Protein AF-C9SKL3-F1 (afdb_monomer_lite)

Structure (mmCIF, N/CA/C/O backbone):
data_AF-C9SKL3-F1
#
_entry.id   AF-C9SKL3-F1
#
loop_
_atom_site.group_PDB
_atom_site.id
_atom_site.type_symbol
_atom_site.label_atom_id
_atom_site.label_alt_id
_atom_site.label_comp_id
_atom_site.label_asym_id
_atom_site.label_entity_id
_atom_site.label_seq_id
_atom_site.pdbx_PDB_ins_code
_atom_site.Cartn_x
_atom_site.Cartn_y
_atom_site.Cartn_z
_atom_site.occupancy
_atom_site.B_iso_or_equiv
_atom_site.auth_seq_id
_atom_site.auth_comp_id
_atom_site.auth_asym_id
_atom_site.auth_atom_id
_atom_site.pdbx_PDB_model_num
ATOM 1 N N . MET A 1 1 ? 10.473 -20.094 -14.019 1.00 38.62 1 MET A N 1
ATOM 2 C CA . MET A 1 1 ? 10.536 -18.722 -14.554 1.00 38.62 1 MET A CA 1
ATOM 3 C C . MET A 1 1 ? 9.115 -18.194 -14.534 1.00 38.62 1 MET A C 1
ATOM 5 O O . MET A 1 1 ? 8.295 -18.726 -15.267 1.00 38.62 1 MET A O 1
ATOM 9 N N . ALA A 1 2 ? 8.786 -17.308 -13.593 1.00 41.62 2 ALA A N 1
ATOM 10 C CA . ALA A 1 2 ? 7.467 -16.682 -13.545 1.00 41.62 2 ALA A CA 1
ATOM 11 C C . ALA A 1 2 ? 7.412 -15.600 -14.631 1.00 41.62 2 ALA A C 1
ATOM 13 O O . ALA A 1 2 ? 8.371 -14.847 -14.790 1.00 41.62 2 ALA A O 1
ATOM 14 N N . GLU A 1 3 ? 6.340 -15.565 -15.418 1.00 44.12 3 GLU A N 1
ATOM 15 C CA . GLU A 1 3 ? 6.178 -14.559 -16.466 1.00 44.12 3 GLU A CA 1
ATOM 16 C C . GLU A 1 3 ? 6.071 -13.148 -15.849 1.00 44.12 3 GLU A C 1
ATOM 18 O O . GLU A 1 3 ? 5.364 -12.981 -14.850 1.00 44.12 3 GLU A O 1
ATOM 23 N N . PRO A 1 4 ? 6.688 -12.112 -16.453 1.00 52.81 4 PRO A N 1
ATOM 24 C CA . PRO A 1 4 ? 6.630 -10.725 -15.964 1.00 52.81 4 PRO A CA 1
ATOM 25 C C . PRO A 1 4 ? 5.199 -10.188 -15.789 1.00 52.81 4 PRO A C 1
ATOM 27 O O . PRO A 1 4 ? 4.936 -9.328 -14.949 1.00 52.81 4 PRO A O 1
ATOM 30 N N . ILE A 1 5 ? 4.253 -10.734 -16.560 1.00 57.38 5 ILE A N 1
ATOM 31 C CA . ILE A 1 5 ? 2.824 -10.408 -16.499 1.00 57.38 5 ILE A CA 1
ATOM 32 C C . ILE A 1 5 ? 2.215 -10.838 -15.152 1.00 57.38 5 ILE A C 1
ATOM 34 O O . ILE A 1 5 ? 1.375 -10.124 -14.603 1.00 57.38 5 ILE A O 1
ATOM 38 N N . GLY A 1 6 ? 2.661 -11.967 -14.590 1.00 78.44 6 GLY A N 1
ATOM 39 C CA . GLY A 1 6 ? 2.182 -12.471 -13.302 1.00 78.44 6 GLY A CA 1
ATOM 40 C C . GLY A 1 6 ? 2.600 -11.582 -12.131 1.00 78.44 6 GLY A C 1
ATOM 41 O O . GLY A 1 6 ? 1.793 -11.317 -11.241 1.00 78.44 6 GLY A O 1
ATOM 42 N N . LEU A 1 7 ? 3.830 -11.062 -12.168 1.00 83.69 7 LEU A N 1
ATOM 43 C CA . LEU A 1 7 ? 4.373 -10.222 -11.100 1.00 83.69 7 LEU A CA 1
ATOM 44 C C . LEU A 1 7 ? 3.680 -8.854 -11.034 1.00 83.69 7 LEU A C 1
ATOM 46 O O . LEU A 1 7 ? 3.226 -8.444 -9.966 1.00 83.69 7 LEU A O 1
ATOM 50 N N . GLY A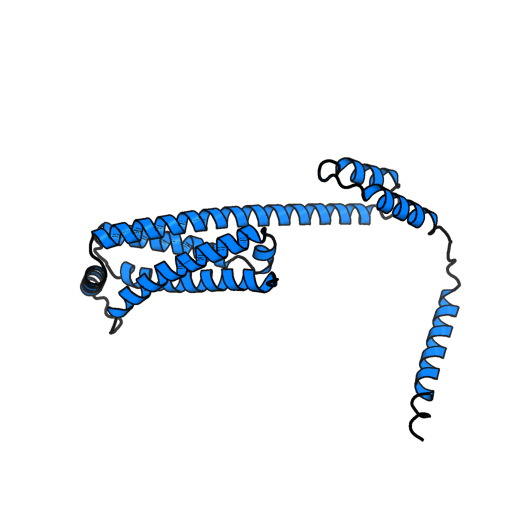 1 8 ? 3.514 -8.178 -12.178 1.00 85.38 8 GLY A N 1
ATOM 51 C CA . GLY A 1 8 ? 2.789 -6.903 -12.234 1.00 85.38 8 GLY A CA 1
ATOM 52 C C . GLY A 1 8 ? 1.341 -7.028 -11.751 1.00 85.38 8 GLY A C 1
ATOM 53 O O . GLY A 1 8 ? 0.876 -6.220 -10.942 1.00 85.38 8 GLY A O 1
ATOM 54 N N . ALA A 1 9 ? 0.652 -8.097 -12.165 1.00 87.06 9 ALA A N 1
ATOM 55 C CA . ALA A 1 9 ? -0.709 -8.371 -11.720 1.00 87.06 9 ALA A CA 1
ATOM 56 C C . ALA A 1 9 ? -0.783 -8.636 -10.207 1.00 87.06 9 ALA A C 1
ATOM 58 O O . ALA A 1 9 ? -1.701 -8.143 -9.550 1.00 87.06 9 ALA A O 1
ATOM 59 N N . SER A 1 10 ? 0.188 -9.366 -9.648 1.00 89.19 10 SER A N 1
ATOM 60 C CA . SER A 1 10 ? 0.269 -9.635 -8.208 1.00 89.19 10 SER A CA 1
ATOM 61 C C . SER A 1 10 ? 0.470 -8.351 -7.395 1.00 89.19 10 SER A C 1
ATOM 63 O O . SER A 1 10 ? -0.276 -8.085 -6.450 1.00 89.19 10 SER A O 1
ATOM 65 N N . VAL A 1 11 ? 1.396 -7.484 -7.824 1.00 91.69 11 VAL A N 1
ATOM 66 C CA . VAL A 1 11 ? 1.616 -6.157 -7.224 1.00 91.69 11 VAL A CA 1
ATOM 67 C C . VAL A 1 11 ? 0.316 -5.349 -7.205 1.00 91.69 11 VAL A C 1
ATOM 69 O O . VAL A 1 11 ? -0.095 -4.867 -6.147 1.00 91.69 11 VAL A O 1
ATOM 72 N N . LEU A 1 12 ? -0.382 -5.240 -8.341 1.00 92.00 12 LEU A N 1
ATOM 73 C CA . LEU A 1 12 ? -1.645 -4.496 -8.418 1.00 92.00 12 LEU A CA 1
ATOM 74 C C . LEU A 1 12 ? -2.760 -5.122 -7.573 1.00 92.00 12 LEU A C 1
ATOM 76 O O . LEU A 1 12 ? -3.564 -4.393 -6.975 1.00 92.00 12 LEU A O 1
ATOM 80 N N . ALA A 1 13 ? -2.806 -6.452 -7.483 1.00 93.44 13 ALA A N 1
ATOM 81 C CA . ALA A 1 13 ? -3.743 -7.155 -6.618 1.00 93.44 13 ALA A CA 1
ATOM 82 C C . ALA A 1 13 ? -3.503 -6.788 -5.147 1.00 93.44 13 ALA A C 1
ATOM 84 O O . ALA A 1 13 ? -4.439 -6.353 -4.472 1.00 93.44 13 ALA A O 1
ATOM 85 N N . PHE A 1 14 ? -2.259 -6.859 -4.664 1.00 94.19 14 PHE A N 1
ATOM 86 C CA . PHE A 1 14 ? -1.940 -6.473 -3.290 1.00 94.19 14 PHE A CA 1
ATOM 87 C C . PHE A 1 14 ? -2.157 -4.982 -3.027 1.00 94.19 14 PHE A C 1
ATOM 89 O O . PHE A 1 14 ? -2.703 -4.637 -1.982 1.00 94.19 14 PHE A O 1
ATOM 96 N N . VAL A 1 15 ? -1.830 -4.083 -3.962 1.00 96.25 15 VAL A N 1
ATOM 97 C CA . VAL A 1 15 ? -2.167 -2.651 -3.828 1.00 96.25 15 VAL A CA 1
ATOM 98 C C . VAL A 1 15 ? -3.673 -2.469 -3.624 1.00 96.25 15 VAL A C 1
ATOM 100 O O . VAL A 1 15 ? -4.100 -1.748 -2.720 1.00 96.25 15 VAL A O 1
ATOM 103 N N . THR A 1 16 ? -4.485 -3.151 -4.433 1.00 95.88 16 THR A N 1
ATOM 104 C CA . THR A 1 16 ? -5.949 -3.056 -4.387 1.00 95.88 16 THR A CA 1
ATOM 105 C C . THR A 1 16 ? -6.513 -3.603 -3.078 1.00 95.88 16 THR A C 1
ATOM 107 O O . THR A 1 16 ? -7.342 -2.949 -2.437 1.00 95.88 16 THR A O 1
ATOM 110 N N . LEU A 1 17 ? -6.056 -4.785 -2.662 1.00 95.19 17 LEU A N 1
ATOM 111 C CA . LEU A 1 17 ? -6.488 -5.437 -1.428 1.00 95.19 17 LEU A CA 1
ATOM 112 C C . LEU A 1 17 ? -6.099 -4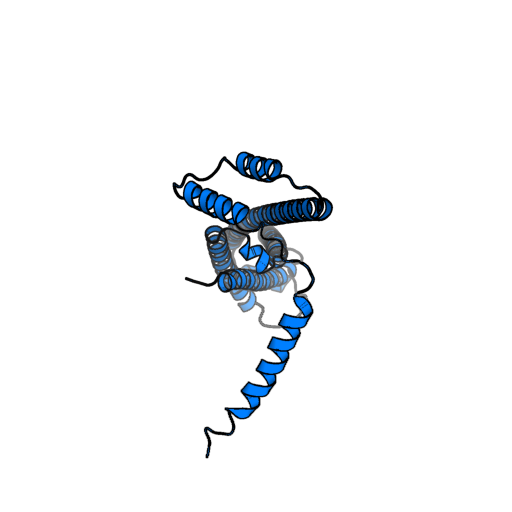.609 -0.198 1.00 95.19 17 LEU A C 1
ATOM 114 O O . LEU A 1 17 ? -6.952 -4.315 0.640 1.00 95.19 17 LEU A O 1
ATOM 118 N N . THR A 1 18 ? -4.855 -4.136 -0.136 1.00 97.19 18 THR A N 1
ATOM 119 C CA . THR A 1 18 ? -4.374 -3.272 0.949 1.00 97.19 18 THR A CA 1
ATOM 120 C C . THR A 1 18 ? -5.143 -1.957 0.995 1.00 97.19 18 THR A C 1
ATOM 122 O O . THR A 1 18 ? -5.549 -1.516 2.071 1.00 97.19 18 THR A O 1
ATOM 125 N N . LEU A 1 19 ? -5.427 -1.340 -0.159 1.00 97.12 19 LEU A N 1
ATOM 126 C CA . LEU A 1 19 ? -6.219 -0.110 -0.224 1.00 97.12 19 LEU A CA 1
ATOM 127 C C . LEU A 1 19 ? -7.651 -0.327 0.280 1.00 97.12 19 LEU A C 1
ATOM 129 O O . LEU A 1 19 ? -8.208 0.555 0.937 1.00 97.12 19 LEU A O 1
ATOM 133 N N . LYS A 1 20 ? -8.257 -1.483 -0.010 1.00 96.12 20 LYS A N 1
ATOM 134 C CA . LYS A 1 20 ? -9.585 -1.843 0.498 1.00 96.12 20 LYS A CA 1
ATOM 135 C C . LYS A 1 20 ? -9.576 -1.963 2.025 1.00 96.12 20 LYS A C 1
ATOM 137 O O . LYS A 1 20 ? -10.406 -1.325 2.671 1.00 96.12 20 LYS A O 1
ATOM 142 N N . SER A 1 21 ? -8.617 -2.691 2.593 1.00 95.75 21 SER A N 1
ATOM 143 C CA . SER A 1 21 ? -8.475 -2.838 4.048 1.00 95.75 21 SER A CA 1
ATOM 144 C C . SER A 1 21 ? -8.193 -1.493 4.731 1.00 95.75 21 SER A C 1
ATOM 146 O O . SER A 1 21 ? -8.848 -1.134 5.708 1.00 95.75 21 SER A O 1
ATOM 148 N N . ALA A 1 22 ? -7.305 -0.671 4.163 1.00 96.56 22 ALA A N 1
ATOM 149 C CA . ALA A 1 22 ? -7.013 0.667 4.679 1.00 96.56 22 ALA A CA 1
ATOM 150 C C . ALA A 1 22 ? -8.241 1.597 4.652 1.00 96.56 22 ALA A C 1
ATOM 152 O O . ALA A 1 22 ? -8.397 2.435 5.543 1.00 96.56 22 ALA A O 1
ATOM 153 N N . LYS A 1 23 ? -9.128 1.469 3.653 1.00 95.00 23 LYS A N 1
ATOM 154 C CA . LYS A 1 23 ? -10.411 2.195 3.610 1.00 95.00 23 LYS A CA 1
ATOM 155 C C . LYS A 1 23 ? -11.339 1.769 4.735 1.00 95.00 23 LYS A C 1
ATOM 157 O O . LYS A 1 23 ? -11.847 2.630 5.439 1.00 95.00 23 LYS A O 1
ATOM 162 N N . THR A 1 24 ? -11.483 0.467 4.967 1.00 92.06 24 THR A N 1
ATOM 163 C CA . THR A 1 24 ? -12.280 -0.039 6.091 1.00 92.06 24 THR A CA 1
ATOM 164 C C . THR A 1 24 ? -11.790 0.510 7.430 1.00 92.06 24 THR A C 1
ATOM 166 O O . THR A 1 24 ? -12.598 1.000 8.215 1.00 92.06 24 THR A O 1
ATOM 169 N N . ILE A 1 25 ? -10.477 0.483 7.682 1.00 93.06 25 ILE A N 1
ATOM 170 C CA . ILE A 1 25 ? -9.907 1.047 8.914 1.00 93.06 25 ILE A CA 1
ATOM 171 C C . ILE A 1 25 ? -10.267 2.532 9.027 1.00 93.06 25 ILE A C 1
ATOM 173 O O . ILE A 1 25 ? -10.772 2.973 10.057 1.00 93.06 25 ILE A O 1
ATOM 177 N N . HIS A 1 26 ? -10.049 3.307 7.963 1.00 93.31 26 HIS A N 1
ATOM 178 C CA . HIS A 1 26 ? -10.366 4.732 7.951 1.00 93.31 26 HIS A CA 1
ATOM 179 C C . HIS A 1 26 ? -11.849 5.018 8.217 1.00 93.31 26 HIS A C 1
ATOM 181 O O . HIS A 1 26 ? -12.154 5.931 8.981 1.00 93.31 26 HIS A O 1
ATOM 187 N N . ASP A 1 27 ? -12.769 4.245 7.644 1.00 89.00 27 ASP A N 1
ATOM 188 C CA . ASP A 1 27 ? -14.209 4.428 7.850 1.00 89.00 27 ASP A CA 1
ATOM 189 C C . ASP A 1 27 ? -14.594 4.232 9.326 1.00 89.00 27 ASP A C 1
ATOM 191 O O . ASP A 1 27 ? -15.388 4.997 9.875 1.00 89.00 27 ASP A O 1
ATOM 195 N N . VAL A 1 28 ? -13.974 3.260 10.005 1.00 87.62 28 VAL A N 1
ATOM 196 C CA . VAL A 1 28 ? -14.180 3.033 11.443 1.00 87.62 28 VAL A CA 1
ATOM 197 C C . VAL A 1 28 ? -13.578 4.166 12.276 1.00 87.62 28 VAL A C 1
ATOM 199 O O . VAL A 1 28 ? -14.240 4.695 13.172 1.00 87.62 28 VAL A O 1
ATOM 202 N N . LEU A 1 29 ? -12.333 4.560 11.995 1.00 89.88 29 LEU A N 1
ATOM 203 C CA . LEU A 1 29 ? -11.636 5.576 12.787 1.00 89.88 29 LEU A CA 1
ATOM 204 C C . LEU A 1 29 ? -12.224 6.983 12.590 1.00 89.88 29 LEU A C 1
ATOM 206 O O . LEU A 1 29 ? -12.326 7.749 13.548 1.00 89.88 29 LEU A O 1
ATOM 210 N N . SER A 1 30 ? -12.644 7.325 11.370 1.00 88.38 30 SER A N 1
ATOM 211 C CA . SER A 1 30 ? -13.222 8.636 11.034 1.00 88.38 30 SER A CA 1
ATOM 212 C C . SER A 1 30 ? -14.616 8.858 11.626 1.00 88.38 30 SER A C 1
ATOM 214 O O . SER A 1 30 ? -15.030 10.002 11.811 1.00 88.38 30 SER A O 1
ATOM 216 N N . ALA A 1 31 ? -15.317 7.790 12.019 1.00 85.56 31 ALA A N 1
ATOM 217 C CA . ALA A 1 31 ? -16.579 7.884 12.750 1.00 85.56 31 ALA A CA 1
ATOM 218 C C . ALA A 1 31 ? -16.415 8.417 14.194 1.00 85.56 31 ALA A C 1
ATOM 220 O O . ALA A 1 31 ? -17.406 8.730 14.862 1.00 85.56 31 ALA A O 1
ATOM 221 N N . VAL A 1 32 ? -15.181 8.533 14.703 1.00 84.62 32 VAL A N 1
ATOM 222 C CA . VAL A 1 32 ? -14.890 9.053 16.045 1.00 84.62 32 VAL A CA 1
ATOM 223 C C . VAL A 1 32 ? -14.746 10.582 16.014 1.00 84.62 32 VAL A C 1
ATOM 225 O O . VAL A 1 32 ? -13.670 11.112 15.758 1.00 84.62 32 VAL A O 1
ATOM 228 N N . LYS A 1 33 ? -15.828 11.309 16.331 1.00 78.75 33 LYS A N 1
ATOM 229 C CA . LYS A 1 33 ? -15.849 12.789 16.339 1.00 78.75 33 LYS A CA 1
ATOM 230 C C . LYS A 1 33 ? -14.856 13.426 17.326 1.00 78.75 33 LYS A C 1
ATOM 232 O O . LYS A 1 33 ? -14.154 14.365 16.970 1.00 78.75 33 LYS A O 1
ATOM 237 N N . GLU A 1 34 ? -14.796 12.920 18.558 1.00 84.62 34 GLU A N 1
ATOM 238 C CA . GLU A 1 34 ? -13.874 13.384 19.609 1.00 84.62 34 GLU A CA 1
ATOM 239 C C . GLU A 1 34 ? -12.790 12.329 19.840 1.00 84.62 34 GLU A C 1
ATOM 241 O O . GLU A 1 34 ? -12.774 11.601 20.834 1.00 84.62 34 GLU A O 1
ATOM 246 N N . ALA A 1 35 ? -11.922 12.184 18.841 1.00 83.19 35 ALA A N 1
ATOM 247 C CA . ALA A 1 35 ? -10.873 11.179 18.844 1.00 83.19 35 ALA A CA 1
ATOM 248 C C . ALA A 1 35 ? -9.717 11.568 19.788 1.00 83.19 35 ALA A C 1
ATOM 250 O O . ALA A 1 35 ? -9.176 12.672 19.663 1.00 83.19 35 ALA A O 1
ATOM 251 N N . PRO A 1 36 ? -9.281 10.656 20.681 1.00 89.25 36 PRO A N 1
ATOM 252 C CA . PRO A 1 36 ? -8.014 10.793 21.393 1.00 89.25 36 PRO A CA 1
ATOM 253 C C . PRO A 1 36 ? -6.827 10.934 20.432 1.00 89.25 36 PRO A C 1
ATOM 255 O O . PRO A 1 36 ? -6.892 10.502 19.279 1.00 89.25 36 PRO A O 1
ATOM 258 N N . ASP A 1 37 ? -5.716 11.484 20.919 1.00 91.38 37 ASP A N 1
ATOM 259 C CA . ASP A 1 37 ? -4.497 11.708 20.129 1.00 91.38 37 ASP A CA 1
ATOM 260 C C . ASP A 1 37 ? -3.996 10.457 19.414 1.00 91.38 37 ASP A C 1
ATOM 262 O O . ASP A 1 37 ? -3.621 10.539 18.246 1.00 91.38 37 ASP A O 1
ATOM 266 N N . SER A 1 38 ? -4.021 9.305 20.081 1.00 89.44 38 SER A N 1
ATOM 267 C CA . SER A 1 38 ? -3.634 8.022 19.495 1.00 89.44 38 SER A CA 1
ATOM 268 C C . SER A 1 38 ? -4.484 7.648 18.289 1.00 89.44 38 SER A C 1
ATOM 270 O O . SER A 1 38 ? -3.942 7.310 17.239 1.00 89.44 38 SER A O 1
ATOM 272 N N . VAL A 1 39 ? -5.806 7.784 18.405 1.00 90.94 39 VAL A N 1
ATOM 273 C CA . VAL A 1 39 ? -6.748 7.531 17.309 1.00 90.94 39 VAL A CA 1
ATOM 274 C C . VAL A 1 39 ? -6.522 8.528 16.174 1.00 90.94 39 VAL A C 1
ATOM 276 O O . VAL A 1 39 ? -6.439 8.119 15.022 1.00 90.94 39 VAL A O 1
ATOM 279 N N . ARG A 1 40 ? -6.343 9.822 16.475 1.00 92.69 40 ARG A N 1
ATOM 280 C CA . ARG A 1 40 ? -6.071 10.848 15.450 1.00 92.69 40 ARG A CA 1
ATOM 281 C C . ARG A 1 40 ? -4.780 10.572 14.686 1.00 92.69 40 ARG A C 1
ATOM 283 O O . ARG A 1 40 ? -4.772 10.659 13.462 1.00 92.69 40 ARG A O 1
ATOM 290 N N . ARG A 1 41 ? -3.703 10.220 15.393 1.00 93.81 41 ARG A N 1
ATOM 291 C CA . ARG A 1 41 ? -2.413 9.868 14.781 1.00 93.81 41 ARG A CA 1
ATOM 292 C C . ARG A 1 41 ? -2.547 8.640 13.892 1.00 93.81 41 ARG A C 1
ATOM 294 O O . ARG A 1 41 ? -2.085 8.682 12.757 1.00 93.81 41 ARG A O 1
ATOM 301 N N . LEU A 1 42 ? -3.221 7.596 14.373 1.00 94.19 42 LEU A N 1
ATOM 302 C CA . LEU A 1 42 ? -3.472 6.397 13.584 1.00 94.19 42 LEU A CA 1
ATOM 303 C C . LEU A 1 42 ? -4.260 6.723 12.307 1.00 94.19 42 LEU A C 1
ATOM 305 O O . LEU A 1 42 ? -3.851 6.319 11.223 1.00 94.19 42 LEU A O 1
ATOM 309 N N . THR A 1 43 ? -5.335 7.511 12.411 1.00 94.31 43 THR A N 1
ATOM 310 C CA . THR A 1 43 ? -6.121 7.963 11.253 1.00 94.31 43 THR A CA 1
ATOM 311 C C . THR A 1 43 ? -5.255 8.703 10.235 1.00 94.31 43 THR A C 1
ATOM 313 O O . THR A 1 43 ? -5.353 8.421 9.043 1.00 94.31 43 THR A O 1
ATOM 316 N N . SER A 1 44 ? -4.379 9.610 10.679 1.00 95.44 44 SER A N 1
ATOM 317 C CA . SER A 1 44 ? -3.467 10.333 9.785 1.00 95.44 44 SER A CA 1
ATOM 318 C C . SER A 1 44 ? -2.514 9.401 9.033 1.00 95.44 44 SER A C 1
ATOM 320 O O . SER A 1 44 ? -2.341 9.562 7.826 1.00 95.44 44 SER A O 1
ATOM 322 N N . GLU A 1 45 ? -1.937 8.400 9.706 1.00 95.75 45 GLU A N 1
ATOM 323 C CA . GLU A 1 45 ? -1.071 7.410 9.044 1.00 95.75 45 GLU A CA 1
ATOM 324 C C . GLU A 1 45 ? -1.856 6.542 8.048 1.00 95.75 45 GLU A C 1
ATOM 326 O O . GLU A 1 45 ? -1.368 6.262 6.954 1.00 95.75 45 GLU A O 1
ATOM 331 N N . VAL A 1 46 ? -3.101 6.170 8.369 1.00 96.56 46 VAL A N 1
ATOM 332 C CA . VAL A 1 46 ? -3.982 5.443 7.438 1.00 96.56 46 VAL A CA 1
ATOM 333 C C . VAL A 1 46 ? -4.302 6.293 6.202 1.00 96.56 46 VAL A C 1
ATOM 335 O O . VAL A 1 46 ? -4.252 5.784 5.084 1.00 96.56 46 VAL A O 1
ATOM 338 N N . ILE A 1 47 ? -4.588 7.589 6.364 1.00 96.88 47 ILE A N 1
ATOM 339 C CA . ILE A 1 47 ? -4.829 8.510 5.239 1.00 96.88 47 ILE A CA 1
ATOM 340 C C . ILE A 1 47 ? -3.579 8.627 4.360 1.00 96.88 47 ILE A C 1
ATOM 342 O O . ILE A 1 47 ? -3.676 8.572 3.129 1.00 96.88 47 ILE A O 1
ATOM 346 N N . PHE A 1 48 ? -2.402 8.763 4.973 1.00 95.62 48 PHE A N 1
ATOM 347 C CA . PHE A 1 48 ? -1.141 8.829 4.240 1.00 95.62 48 PHE A CA 1
ATOM 348 C C . PHE A 1 48 ? -0.884 7.540 3.447 1.00 95.62 48 PHE A C 1
ATOM 350 O O . PHE A 1 48 ? -0.619 7.599 2.245 1.00 95.62 48 PHE A O 1
ATOM 357 N N . MET A 1 49 ? -1.088 6.380 4.075 1.00 95.88 49 MET A N 1
ATOM 358 C CA . MET A 1 49 ? -1.019 5.074 3.420 1.00 95.88 49 MET A CA 1
ATOM 359 C C . MET A 1 49 ? -1.976 4.977 2.222 1.00 95.88 49 MET A C 1
ATOM 361 O O . MET A 1 49 ? -1.567 4.590 1.129 1.00 95.88 49 MET A O 1
ATOM 365 N N . GLN A 1 50 ? -3.244 5.371 2.384 1.00 96.94 50 GLN A N 1
ATOM 366 C CA . GLN A 1 50 ? -4.217 5.364 1.285 1.00 96.94 50 GLN A CA 1
ATOM 367 C C . GLN A 1 50 ? -3.788 6.252 0.113 1.00 96.94 50 GLN A C 1
ATOM 369 O O . GLN A 1 50 ? -4.047 5.906 -1.040 1.00 96.94 50 GLN A O 1
ATOM 374 N N . SER A 1 51 ? -3.159 7.396 0.392 1.00 97.06 51 SER A N 1
ATOM 375 C CA . SER A 1 51 ? -2.633 8.290 -0.643 1.00 97.06 51 SER A CA 1
ATOM 376 C C . SER A 1 51 ? -1.543 7.603 -1.469 1.00 97.06 51 SER A C 1
ATOM 378 O O . SER A 1 51 ? -1.602 7.616 -2.701 1.00 97.06 51 SER A O 1
ATOM 380 N N . ILE A 1 52 ? -0.597 6.936 -0.802 1.00 95.19 52 ILE A N 1
ATOM 381 C CA . ILE A 1 52 ? 0.474 6.172 -1.457 1.00 95.19 52 ILE A CA 1
ATOM 382 C C . ILE A 1 52 ? -0.116 5.028 -2.283 1.00 95.19 52 ILE A C 1
ATOM 384 O O . ILE A 1 52 ? 0.176 4.925 -3.471 1.00 95.19 52 ILE A O 1
ATOM 388 N N . LEU A 1 53 ? -1.002 4.219 -1.698 1.00 95.75 53 LEU A N 1
ATOM 389 C CA . LEU A 1 53 ? -1.628 3.084 -2.382 1.00 95.75 53 LEU A CA 1
ATOM 390 C C . LEU A 1 53 ? -2.459 3.515 -3.596 1.00 95.75 53 LEU A C 1
ATOM 392 O O . LEU A 1 53 ? -2.440 2.839 -4.616 1.00 95.75 53 LEU A O 1
ATOM 396 N N . ARG A 1 54 ? -3.147 4.662 -3.532 1.00 96.44 54 ARG A N 1
ATOM 397 C CA . ARG A 1 54 ? -3.882 5.213 -4.683 1.00 96.44 54 ARG A CA 1
ATOM 398 C C . ARG A 1 54 ? -2.945 5.652 -5.807 1.00 96.44 54 ARG A C 1
ATOM 400 O O . ARG A 1 54 ? -3.262 5.483 -6.977 1.00 96.44 54 ARG A O 1
ATOM 407 N N . ARG A 1 55 ? -1.786 6.215 -5.466 1.00 94.69 55 ARG A N 1
ATOM 408 C CA . ARG A 1 55 ? -0.762 6.558 -6.461 1.00 94.69 55 ARG A CA 1
ATOM 409 C C . ARG A 1 55 ? -0.147 5.298 -7.066 1.00 94.69 55 ARG A C 1
ATOM 411 O O . ARG A 1 55 ? 0.008 5.248 -8.278 1.00 94.69 55 ARG A O 1
ATOM 418 N N . LEU A 1 56 ? 0.123 4.276 -6.253 1.00 92.38 56 LEU A N 1
ATOM 419 C CA . LEU A 1 56 ? 0.575 2.964 -6.723 1.00 92.38 56 LEU A CA 1
ATOM 420 C C . LEU A 1 56 ? -0.464 2.294 -7.636 1.00 92.38 56 LEU A C 1
ATOM 422 O O . LEU A 1 56 ? -0.090 1.708 -8.642 1.00 92.38 56 LEU A O 1
ATOM 426 N N . SER A 1 57 ? -1.765 2.438 -7.359 1.00 92.25 57 SER A N 1
ATOM 427 C CA . SER A 1 57 ? -2.817 1.865 -8.213 1.00 92.25 57 SER A CA 1
ATOM 428 C C . SER A 1 57 ? -2.941 2.529 -9.585 1.00 92.25 57 SER A C 1
ATOM 430 O O . SER A 1 57 ? -3.616 1.988 -10.453 1.00 92.25 57 SER A O 1
ATOM 432 N N . ASN A 1 58 ? -2.323 3.697 -9.782 1.00 90.62 58 ASN A N 1
ATOM 433 C CA . ASN A 1 58 ? -2.301 4.359 -11.085 1.00 90.62 58 ASN A CA 1
ATOM 434 C C . ASN A 1 58 ? -1.237 3.770 -12.020 1.00 90.62 58 ASN A C 1
ATOM 436 O O . ASN A 1 58 ? -1.235 4.107 -13.203 1.00 90.62 58 ASN A O 1
ATOM 440 N N . PHE A 1 59 ? -0.340 2.920 -11.510 1.00 86.50 59 PHE A N 1
ATOM 441 C CA . PHE A 1 59 ? 0.626 2.232 -12.352 1.00 86.50 59 PHE A CA 1
ATOM 442 C C . PHE A 1 59 ? -0.064 1.142 -13.163 1.00 86.50 59 PHE A C 1
ATOM 444 O O . PHE A 1 59 ? -0.911 0.403 -12.663 1.00 86.50 59 PHE A O 1
ATOM 451 N N . THR A 1 60 ? 0.307 1.034 -14.433 1.00 79.44 60 THR A N 1
ATOM 452 C CA . THR A 1 60 ? -0.152 -0.066 -15.286 1.00 79.44 60 THR A CA 1
ATOM 453 C C . THR A 1 60 ? 0.770 -1.275 -15.148 1.00 79.44 60 THR A C 1
ATOM 455 O O . THR A 1 60 ? 1.941 -1.139 -14.795 1.00 79.44 60 THR A O 1
ATOM 458 N N . ASN A 1 61 ? 0.279 -2.463 -15.516 1.00 76.38 61 ASN A N 1
ATOM 459 C CA . ASN A 1 61 ? 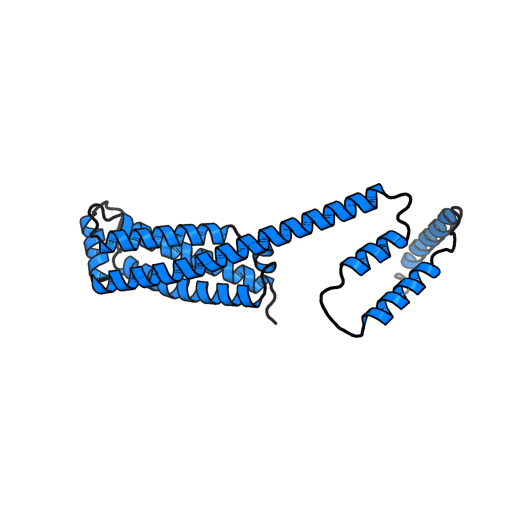1.123 -3.660 -15.616 1.00 76.38 61 ASN A CA 1
ATOM 460 C C . ASN A 1 61 ? 2.358 -3.440 -16.503 1.00 76.38 61 ASN A C 1
ATOM 462 O O . ASN A 1 61 ? 3.399 -4.027 -16.238 1.00 76.38 61 ASN A O 1
ATOM 466 N N . LEU A 1 62 ? 2.249 -2.600 -17.536 1.00 69.00 62 LEU A N 1
ATOM 467 C CA . LEU A 1 62 ? 3.360 -2.271 -18.430 1.00 69.00 62 LEU A CA 1
ATOM 468 C C . LEU A 1 62 ? 4.424 -1.423 -17.723 1.00 69.00 62 LEU A C 1
ATOM 470 O O . LEU A 1 62 ? 5.606 -1.698 -17.868 1.00 69.00 62 LEU A O 1
ATOM 474 N N . GLN A 1 63 ? 4.023 -0.451 -16.902 1.00 79.00 63 GLN A N 1
ATOM 475 C CA . GLN A 1 63 ? 4.963 0.366 -16.120 1.00 79.00 63 GLN A CA 1
ATOM 476 C C . GLN A 1 63 ? 5.635 -0.426 -14.989 1.00 79.00 63 GLN A C 1
ATOM 478 O O . GLN A 1 63 ? 6.756 -0.130 -14.600 1.00 79.00 63 GLN A O 1
ATOM 483 N N . ILE A 1 64 ? 4.984 -1.464 -14.462 1.00 78.88 64 ILE A N 1
ATOM 484 C CA . ILE A 1 64 ? 5.628 -2.366 -13.494 1.00 78.88 64 ILE A CA 1
ATOM 485 C C . ILE A 1 64 ? 6.632 -3.295 -14.199 1.00 78.88 64 ILE A C 1
ATOM 487 O O . ILE A 1 64 ? 7.579 -3.762 -13.583 1.00 78.88 64 ILE A O 1
ATOM 491 N N . GLN A 1 65 ? 6.480 -3.544 -15.500 1.00 75.38 65 GLN A N 1
ATOM 492 C CA . GLN A 1 65 ? 7.460 -4.320 -16.267 1.00 75.38 65 GLN A CA 1
ATOM 493 C C . GLN A 1 65 ? 8.708 -3.513 -16.642 1.00 75.38 65 GLN A C 1
ATOM 495 O O . GLN A 1 65 ? 9.716 -4.112 -17.003 1.00 75.38 65 GLN A O 1
ATOM 500 N N . THR A 1 66 ? 8.666 -2.177 -16.562 1.00 76.06 66 THR A N 1
ATOM 501 C CA . THR A 1 66 ? 9.844 -1.342 -16.842 1.00 76.06 66 THR A CA 1
ATOM 502 C C . THR A 1 66 ? 10.817 -1.266 -15.670 1.00 76.06 66 THR A C 1
ATOM 504 O O . THR A 1 66 ? 11.942 -0.820 -15.867 1.00 76.06 66 THR A O 1
ATOM 507 N N . ILE A 1 67 ? 10.415 -1.682 -14.463 1.00 79.69 67 ILE A N 1
ATOM 508 C CA . ILE A 1 67 ? 11.331 -1.752 -13.319 1.00 79.69 67 ILE A CA 1
ATOM 509 C C . ILE A 1 67 ? 12.103 -3.080 -13.295 1.00 79.69 67 ILE A C 1
ATOM 511 O O . ILE A 1 67 ? 11.594 -4.095 -13.779 1.00 79.69 67 ILE A O 1
ATOM 515 N N . PRO A 1 68 ? 13.316 -3.108 -12.710 1.00 82.88 68 PRO A N 1
ATOM 516 C CA . PRO A 1 68 ? 14.065 -4.346 -12.531 1.00 82.88 68 PRO A CA 1
ATOM 517 C C . PRO A 1 68 ? 13.236 -5.414 -11.808 1.00 82.88 68 PRO A C 1
ATOM 519 O O . PRO A 1 68 ? 12.565 -5.128 -10.816 1.00 82.88 68 PRO A O 1
ATOM 522 N N . VAL A 1 69 ? 13.318 -6.668 -12.268 1.00 84.88 69 VAL A N 1
ATOM 523 C CA . VAL A 1 69 ? 12.542 -7.790 -11.700 1.00 84.88 69 VAL A CA 1
ATOM 524 C C . VAL A 1 69 ? 12.777 -7.935 -10.193 1.00 84.88 69 VAL A C 1
ATOM 526 O O . VAL A 1 69 ? 11.824 -8.137 -9.448 1.00 84.88 69 VAL A O 1
ATOM 529 N N . SER A 1 70 ? 14.016 -7.747 -9.725 1.00 85.25 70 SER A N 1
ATOM 530 C CA . SER A 1 70 ? 14.355 -7.776 -8.296 1.00 85.25 70 SER A CA 1
ATOM 531 C C . SER A 1 70 ? 13.596 -6.731 -7.477 1.00 85.25 70 SER A C 1
ATOM 533 O O . SER A 1 70 ? 13.179 -7.006 -6.353 1.00 85.25 70 SER A O 1
ATOM 535 N N . ASP A 1 71 ? 13.395 -5.540 -8.039 1.00 85.56 71 ASP A N 1
ATOM 536 C CA . ASP A 1 71 ? 12.714 -4.438 -7.363 1.00 85.56 71 ASP A CA 1
ATOM 537 C C . ASP A 1 71 ? 11.201 -4.658 -7.370 1.00 85.56 71 ASP A C 1
ATOM 539 O O . ASP A 1 71 ? 10.529 -4.369 -6.380 1.00 85.56 71 ASP A O 1
ATOM 543 N N . ALA A 1 72 ? 10.671 -5.233 -8.453 1.00 86.75 72 ALA A N 1
ATOM 544 C CA . ALA A 1 72 ? 9.277 -5.646 -8.545 1.00 86.75 72 ALA A CA 1
ATOM 545 C C . ALA A 1 72 ? 8.941 -6.764 -7.539 1.00 86.75 72 ALA A C 1
ATOM 547 O O . ALA A 1 72 ? 7.932 -6.671 -6.841 1.00 86.75 72 ALA A O 1
ATOM 548 N N . GLU A 1 73 ? 9.803 -7.776 -7.394 1.00 90.38 73 GLU A N 1
ATOM 549 C CA . GLU A 1 73 ? 9.660 -8.838 -6.386 1.00 90.38 73 GLU A CA 1
ATOM 550 C C . GLU A 1 73 ? 9.774 -8.283 -4.959 1.00 90.38 73 GLU A C 1
ATOM 552 O O . GLU A 1 73 ? 9.022 -8.662 -4.057 1.00 90.38 73 GLU A O 1
ATOM 557 N N . ALA A 1 74 ? 10.701 -7.353 -4.720 1.00 90.12 74 ALA A N 1
ATOM 558 C CA . ALA A 1 74 ? 10.843 -6.719 -3.416 1.00 90.12 74 ALA A CA 1
ATOM 559 C C . ALA A 1 74 ? 9.619 -5.852 -3.065 1.00 90.12 74 ALA A C 1
ATOM 561 O O . ALA A 1 74 ? 9.139 -5.892 -1.927 1.00 90.12 74 ALA A O 1
ATOM 562 N N . LEU A 1 75 ? 9.066 -5.125 -4.041 1.00 91.88 75 LEU A N 1
ATOM 563 C CA . LEU A 1 75 ? 7.821 -4.374 -3.897 1.00 91.88 75 LEU A CA 1
ATOM 564 C C . LEU A 1 75 ? 6.633 -5.298 -3.610 1.00 91.88 75 LEU A C 1
ATOM 566 O O . LEU A 1 75 ? 5.868 -5.021 -2.685 1.00 91.88 75 LEU A O 1
ATOM 570 N N . GLU A 1 76 ? 6.490 -6.399 -4.351 1.00 93.69 76 GLU A N 1
ATOM 571 C CA . GLU A 1 76 ? 5.450 -7.404 -4.109 1.00 93.69 76 GLU A CA 1
ATOM 572 C C . GLU A 1 76 ? 5.525 -7.932 -2.671 1.00 93.69 76 GLU A C 1
ATOM 574 O O . GLU A 1 76 ? 4.523 -7.931 -1.956 1.00 93.69 76 GLU A O 1
ATOM 579 N N . ASN A 1 77 ? 6.720 -8.305 -2.206 1.00 93.00 77 ASN A N 1
ATOM 580 C CA . ASN A 1 77 ? 6.922 -8.795 -0.844 1.00 93.00 77 ASN A CA 1
ATOM 581 C C . ASN A 1 77 ? 6.548 -7.748 0.214 1.00 93.00 77 ASN A C 1
ATOM 583 O O . ASN A 1 77 ? 5.875 -8.070 1.196 1.00 93.00 77 ASN A O 1
ATOM 587 N N . VAL A 1 78 ? 6.939 -6.484 0.020 1.00 94.00 78 VAL A N 1
ATOM 588 C CA . VAL A 1 78 ? 6.557 -5.393 0.932 1.00 94.00 78 VAL A CA 1
ATOM 589 C C . VAL A 1 78 ? 5.045 -5.183 0.932 1.00 94.00 78 VAL A C 1
ATOM 591 O O . VAL A 1 78 ? 4.458 -5.019 2.001 1.00 94.00 78 VAL A O 1
ATOM 594 N N . LEU A 1 79 ? 4.402 -5.216 -0.235 1.00 95.50 79 LEU A N 1
ATOM 595 C CA . LEU A 1 79 ? 2.953 -5.077 -0.364 1.00 95.50 79 LEU A CA 1
ATOM 596 C C . LEU A 1 79 ? 2.198 -6.240 0.268 1.00 95.50 79 LEU A C 1
ATOM 598 O O . LEU A 1 79 ? 1.169 -6.003 0.891 1.00 95.50 79 LEU A O 1
ATOM 602 N N . LYS A 1 80 ? 2.711 -7.465 0.155 1.00 95.62 80 LYS A N 1
ATOM 603 C CA . LYS A 1 80 ? 2.134 -8.650 0.787 1.00 95.62 80 LYS A CA 1
ATOM 604 C C . LYS A 1 80 ? 2.192 -8.558 2.310 1.00 95.62 80 LYS A C 1
ATOM 606 O O . LYS A 1 80 ? 1.166 -8.698 2.961 1.00 95.62 80 LYS A O 1
ATOM 611 N N . VAL A 1 81 ? 3.355 -8.234 2.880 1.00 95.19 81 VAL A N 1
ATOM 612 C CA . VAL A 1 81 ? 3.481 -8.035 4.337 1.00 95.19 81 VAL A CA 1
ATOM 613 C C . VAL A 1 81 ? 2.592 -6.880 4.804 1.00 95.19 81 VAL A C 1
ATOM 615 O O . VAL A 1 81 ? 1.919 -6.975 5.826 1.00 95.19 81 VAL A O 1
ATOM 618 N N . CYS A 1 82 ? 2.551 -5.790 4.036 1.00 96.06 82 CYS A N 1
ATOM 619 C CA . CYS A 1 82 ? 1.678 -4.660 4.323 1.00 96.06 82 CYS A CA 1
ATOM 620 C C . CYS A 1 82 ?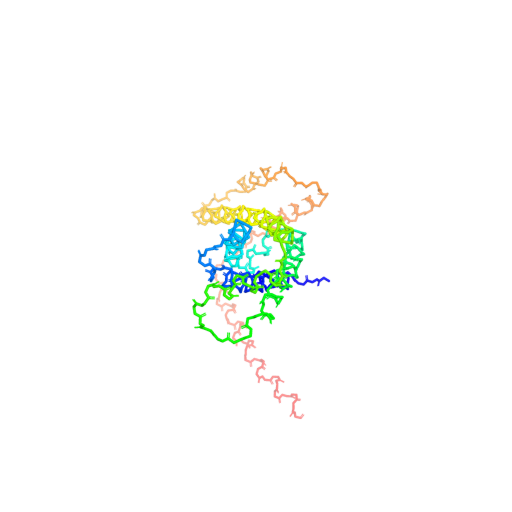 0.195 -5.059 4.274 1.00 96.06 82 CYS A C 1
ATOM 622 O O . CYS A 1 82 ? -0.574 -4.653 5.145 1.00 96.06 82 CYS A O 1
ATOM 624 N N . PHE A 1 83 ? -0.203 -5.875 3.298 1.00 96.88 83 PHE A N 1
ATOM 625 C CA . PHE A 1 83 ? -1.551 -6.418 3.195 1.00 96.88 83 PHE A CA 1
ATOM 626 C C . PHE A 1 83 ? -1.900 -7.277 4.410 1.00 96.88 83 PHE A C 1
ATOM 628 O O . PHE A 1 83 ? -2.946 -7.050 5.016 1.00 96.88 83 PHE A O 1
ATOM 635 N N . ASP A 1 84 ? -1.037 -8.218 4.789 1.00 96.25 84 ASP A N 1
ATOM 636 C CA . ASP A 1 84 ? -1.264 -9.121 5.921 1.00 96.25 84 ASP A CA 1
ATOM 637 C C . ASP A 1 84 ? -1.445 -8.324 7.229 1.00 96.25 84 ASP A C 1
ATOM 639 O O . ASP A 1 84 ? -2.420 -8.515 7.958 1.00 96.25 84 ASP A O 1
ATOM 643 N N . ASP A 1 85 ? -0.581 -7.337 7.484 1.00 95.44 85 ASP A N 1
ATOM 644 C CA . ASP A 1 85 ? -0.679 -6.491 8.679 1.00 95.44 85 ASP A CA 1
ATOM 645 C C . ASP A 1 85 ? -1.950 -5.621 8.684 1.00 95.44 85 ASP A C 1
ATOM 647 O O . ASP A 1 85 ? -2.632 -5.493 9.706 1.00 95.44 85 ASP A O 1
ATOM 651 N N . ILE A 1 86 ? -2.288 -4.997 7.550 1.00 95.94 86 ILE A N 1
ATOM 652 C CA . ILE A 1 86 ? -3.438 -4.084 7.449 1.00 95.94 86 ILE A CA 1
ATOM 653 C C . ILE A 1 86 ? -4.763 -4.855 7.427 1.00 95.94 86 ILE A C 1
ATOM 655 O O . ILE A 1 86 ? -5.747 -4.392 8.009 1.00 95.94 86 ILE A O 1
ATOM 659 N N . SER A 1 87 ? -4.816 -6.025 6.790 1.00 95.50 87 SER A N 1
ATOM 660 C CA . SER A 1 87 ? -6.005 -6.886 6.774 1.00 95.50 87 SER A CA 1
ATOM 661 C C . SER A 1 87 ? -6.347 -7.380 8.175 1.00 95.50 87 SER A C 1
ATOM 663 O O . SER A 1 87 ? -7.486 -7.202 8.596 1.00 95.50 87 SER A O 1
ATOM 665 N N . HIS A 1 88 ? -5.362 -7.831 8.955 1.00 93.94 88 HIS A N 1
ATOM 666 C CA . HIS A 1 88 ? -5.584 -8.240 10.342 1.00 93.94 88 HIS A CA 1
ATOM 667 C C . HIS A 1 88 ? -6.141 -7.097 11.215 1.00 93.94 88 HIS A C 1
ATOM 669 O O . HIS A 1 88 ? -6.996 -7.312 12.076 1.00 93.94 88 HIS A O 1
ATOM 675 N N . ILE A 1 89 ? -5.698 -5.851 10.989 1.00 92.56 89 ILE A N 1
ATOM 676 C CA . ILE A 1 89 ? -6.273 -4.687 11.686 1.00 92.56 89 ILE A CA 1
ATOM 677 C C . ILE A 1 89 ? -7.714 -4.438 11.251 1.00 92.56 89 ILE A C 1
ATOM 679 O O . ILE A 1 89 ? -8.585 -4.186 12.083 1.00 92.56 89 ILE A O 1
ATOM 683 N N . SER A 1 90 ? -7.959 -4.497 9.944 1.00 92.25 90 SER A N 1
ATOM 684 C CA . SER A 1 90 ? -9.284 -4.315 9.360 1.00 92.25 90 SER A CA 1
ATOM 685 C C . SER A 1 90 ? -10.280 -5.343 9.899 1.00 92.25 90 SER A C 1
ATOM 687 O O . SER A 1 90 ? -11.350 -4.954 10.358 1.00 92.25 90 SER A O 1
ATOM 689 N N . GLU A 1 91 ? -9.926 -6.627 9.891 1.00 91.12 91 GLU A N 1
ATOM 690 C CA . GLU A 1 91 ? -10.754 -7.733 10.389 1.00 91.12 91 GLU A CA 1
ATOM 691 C C . GLU A 1 91 ? -11.084 -7.552 11.868 1.00 91.12 91 GLU A C 1
ATOM 693 O O . GLU A 1 91 ? -12.254 -7.509 12.249 1.00 91.12 91 GLU A O 1
ATOM 698 N N . ARG A 1 92 ? -10.064 -7.300 12.696 1.00 88.88 92 ARG A N 1
ATOM 699 C CA . ARG A 1 92 ? -10.258 -7.086 14.131 1.00 88.88 92 ARG A CA 1
ATOM 700 C C . ARG A 1 92 ? -11.131 -5.872 14.430 1.00 88.88 92 ARG A C 1
ATOM 702 O O . ARG A 1 92 ? -11.869 -5.896 15.405 1.00 88.88 92 ARG A O 1
ATOM 709 N N . LEU A 1 93 ? -11.075 -4.806 13.629 1.00 85.88 93 LEU A N 1
ATOM 710 C CA . LEU A 1 93 ? -12.007 -3.681 13.767 1.00 85.88 93 LEU A CA 1
ATOM 711 C C . LEU A 1 93 ? -13.422 -4.056 13.309 1.00 85.88 93 LEU A C 1
ATOM 713 O O . LEU A 1 93 ? -14.386 -3.648 13.955 1.00 85.88 93 LEU A O 1
ATOM 717 N N . GLN A 1 94 ? -13.558 -4.829 12.231 1.00 83.44 94 GLN A N 1
ATOM 718 C CA . GLN A 1 94 ? -14.849 -5.272 11.698 1.00 83.44 94 GLN A CA 1
ATOM 719 C C . GLN A 1 94 ? -15.602 -6.217 12.640 1.00 83.44 94 GLN A C 1
ATOM 721 O O . GLN A 1 94 ? -16.827 -6.104 12.722 1.00 83.44 94 GLN A O 1
ATOM 726 N N . ASP A 1 95 ? -14.905 -7.056 13.409 1.00 80.00 95 ASP A N 1
ATOM 727 C CA . ASP A 1 95 ? -15.512 -7.939 14.419 1.00 80.00 95 ASP A CA 1
ATOM 728 C C . ASP A 1 95 ? -16.373 -7.173 15.439 1.00 80.00 95 ASP A C 1
ATOM 730 O O . ASP A 1 95 ? -17.348 -7.698 15.980 1.00 80.00 95 ASP A O 1
ATOM 734 N N . PHE A 1 96 ? -16.064 -5.895 15.677 1.00 69.06 96 PHE A N 1
ATOM 735 C CA . PHE A 1 96 ? -16.823 -5.039 16.588 1.00 69.06 96 PHE A CA 1
ATOM 736 C C . PHE A 1 96 ? -17.908 -4.196 15.893 1.00 69.06 96 PHE A C 1
ATOM 738 O O . PHE A 1 96 ? -18.739 -3.601 16.579 1.00 69.06 96 PHE A O 1
ATOM 745 N N . VAL A 1 97 ? -17.947 -4.162 14.555 1.00 65.31 97 VAL A N 1
ATOM 746 C CA . VAL A 1 97 ? -18.833 -3.305 13.730 1.00 65.31 97 VAL A CA 1
ATOM 747 C C . VAL A 1 97 ? -20.177 -3.986 13.394 1.00 65.31 97 VAL A C 1
ATOM 749 O O . VAL A 1 97 ? -20.993 -3.463 12.636 1.00 65.31 97 VAL A O 1
ATOM 752 N N . VAL A 1 98 ? -20.469 -5.138 14.000 1.00 55.28 98 VAL A N 1
ATOM 753 C CA . VAL A 1 98 ? -21.722 -5.889 13.822 1.00 55.28 98 VAL A CA 1
ATOM 754 C C . VAL A 1 98 ? -22.938 -5.014 14.233 1.00 55.28 98 VAL A C 1
ATOM 756 O O . VAL A 1 98 ? -23.201 -4.823 15.420 1.00 55.28 98 VAL A O 1
ATOM 759 N N . PHE A 1 99 ? -23.677 -4.502 13.227 1.00 50.78 99 PHE A N 1
ATOM 760 C CA . PHE A 1 99 ? -24.964 -3.748 13.232 1.00 50.78 99 PHE A CA 1
ATOM 761 C C . PHE A 1 99 ? -24.943 -2.192 13.129 1.00 50.78 99 PHE A C 1
ATOM 763 O O . PHE A 1 99 ? -24.006 -1.525 13.557 1.00 50.78 99 PHE A O 1
ATOM 770 N N . PRO A 1 100 ? -25.983 -1.589 12.496 1.00 45.94 100 PRO A N 1
ATOM 771 C CA . PRO A 1 100 ? -25.876 -0.715 11.321 1.00 45.94 100 PRO A CA 1
ATOM 772 C C . PRO A 1 100 ? -25.654 0.768 11.636 1.00 45.94 100 PRO A C 1
ATOM 774 O O . PRO A 1 100 ? -26.067 1.231 12.698 1.00 45.94 100 PRO A O 1
ATOM 777 N N . LYS A 1 101 ? -25.082 1.484 10.643 1.00 48.53 101 LYS A N 1
ATOM 778 C CA . LYS A 1 101 ? -25.322 2.878 10.162 1.00 48.53 101 LYS A CA 1
ATOM 779 C C . LYS A 1 101 ? -25.919 3.911 11.138 1.00 48.53 101 LYS A C 1
ATOM 781 O O . LYS A 1 101 ? -26.630 4.826 10.734 1.00 48.53 101 LYS A O 1
ATOM 786 N N . THR A 1 102 ? -25.655 3.801 12.426 1.00 47.91 102 THR A N 1
ATOM 787 C CA . THR A 1 102 ? -26.075 4.776 13.423 1.00 47.91 102 THR A CA 1
ATOM 788 C C . THR A 1 102 ? -24.849 5.607 13.745 1.00 47.91 102 THR A C 1
ATOM 790 O O . THR A 1 102 ? -23.808 5.063 14.104 1.00 47.91 102 THR A O 1
ATOM 793 N N . ASN A 1 103 ? -24.971 6.926 13.565 1.00 54.69 103 ASN A N 1
ATOM 794 C CA . ASN A 1 103 ? -23.949 7.965 13.769 1.00 54.69 103 ASN A CA 1
ATOM 795 C C . ASN A 1 103 ? -23.497 8.094 15.239 1.00 54.69 103 ASN A C 1
ATOM 797 O O . ASN A 1 103 ? -23.349 9.192 15.777 1.00 54.69 103 ASN A O 1
ATOM 801 N N . ASN A 1 104 ? -23.324 6.980 15.943 1.00 64.44 104 ASN A N 1
ATOM 802 C CA . ASN A 1 104 ? -23.080 6.972 17.367 1.00 64.44 104 ASN A CA 1
ATOM 803 C C . ASN A 1 104 ? -21.569 6.979 17.625 1.00 64.44 104 ASN A C 1
ATOM 805 O O . ASN A 1 104 ? -20.948 5.944 17.862 1.00 64.44 104 ASN A O 1
ATOM 809 N N . CYS A 1 105 ? -20.984 8.178 17.566 1.00 65.56 105 CYS A N 1
ATOM 810 C CA . CYS A 1 105 ? -19.547 8.445 17.714 1.00 65.56 105 CYS A CA 1
ATOM 811 C C . CYS A 1 105 ? -18.937 7.789 18.971 1.00 65.56 105 CYS A C 1
ATOM 813 O O . CYS A 1 105 ? -17.804 7.309 18.951 1.00 65.56 105 CYS A O 1
ATOM 815 N N . GLN A 1 106 ? -19.703 7.712 20.068 1.00 70.69 106 GLN A N 1
ATOM 816 C CA . GLN A 1 106 ? -19.270 7.054 21.306 1.00 70.69 106 GLN A CA 1
ATOM 817 C C . GLN A 1 106 ? -19.116 5.535 21.156 1.00 70.69 106 GLN A C 1
ATOM 819 O O . GLN A 1 106 ? -18.288 4.928 21.835 1.00 70.69 106 GLN A O 1
ATOM 824 N N . ARG A 1 107 ? -19.904 4.906 20.278 1.00 76.56 107 ARG A N 1
ATOM 825 C CA . ARG A 1 107 ? -19.848 3.465 20.021 1.00 76.56 107 ARG A CA 1
ATOM 826 C C . ARG A 1 107 ? -18.610 3.107 19.200 1.00 76.56 107 ARG A C 1
ATOM 828 O O . ARG A 1 107 ? -17.909 2.177 19.579 1.00 76.56 107 ARG A O 1
ATOM 835 N N . ALA A 1 108 ? -18.284 3.915 18.189 1.00 76.81 108 ALA A N 1
ATOM 836 C CA . ALA A 1 108 ? -17.052 3.777 17.412 1.00 76.81 108 ALA A CA 1
ATOM 837 C C . ALA A 1 108 ? -15.804 3.848 18.306 1.00 76.81 108 ALA A C 1
ATOM 839 O O . ALA A 1 108 ? -14.955 2.963 18.255 1.00 76.81 108 ALA A O 1
ATOM 840 N N . LEU A 1 109 ? -15.737 4.827 19.215 1.00 79.62 109 LEU A N 1
ATOM 841 C CA . LEU A 1 109 ? -14.620 4.921 20.159 1.00 79.62 109 LEU A CA 1
ATOM 842 C C . LEU A 1 109 ? -14.537 3.709 21.101 1.00 79.62 109 LEU A C 1
ATOM 844 O O . LEU A 1 109 ? -13.442 3.237 21.402 1.00 79.62 109 LEU A O 1
ATOM 848 N N . LYS A 1 110 ? -15.680 3.192 21.572 1.00 82.44 110 LYS A N 1
ATOM 849 C CA . LYS A 1 110 ? -15.713 1.974 22.398 1.00 82.44 110 LYS A CA 1
ATOM 850 C C . LYS A 1 110 ? -15.200 0.756 21.633 1.00 82.44 110 LYS A C 1
ATOM 852 O O . LYS A 1 110 ? -14.450 -0.017 22.213 1.00 82.44 110 LYS A O 1
ATOM 857 N N . TRP A 1 111 ? -15.555 0.603 20.360 1.00 82.38 111 TRP A N 1
ATOM 858 C CA . TRP A 1 111 ? -15.065 -0.489 19.515 1.00 82.38 111 TRP A CA 1
ATOM 859 C C . TRP A 1 111 ? -13.568 -0.402 19.273 1.00 82.38 111 TRP A C 1
ATOM 861 O O . TRP A 1 111 ? -12.853 -1.370 19.486 1.00 82.38 111 TRP A O 1
ATOM 871 N N . VAL A 1 112 ? -13.085 0.787 18.924 1.00 83.81 112 VAL A N 1
ATOM 872 C CA . VAL A 1 112 ? -11.660 1.062 18.732 1.00 83.81 112 VAL A CA 1
ATOM 873 C C . VAL A 1 112 ? -10.865 0.730 20.004 1.00 83.81 112 VAL A C 1
ATOM 875 O O . VAL A 1 112 ? -9.826 0.083 19.920 1.00 83.81 112 VAL A O 1
ATOM 878 N N . ARG A 1 113 ? -11.386 1.082 21.189 1.00 85.00 113 ARG A N 1
ATOM 879 C CA . ARG A 1 113 ? -10.780 0.734 22.490 1.00 85.00 113 ARG A CA 1
ATOM 880 C C . ARG A 1 113 ? -10.915 -0.740 22.878 1.00 85.00 113 ARG A C 1
ATOM 882 O O . ARG A 1 113 ? -10.063 -1.249 23.595 1.00 85.00 113 ARG A O 1
ATOM 889 N N . ALA A 1 114 ? -11.983 -1.413 22.453 1.00 83.06 114 ALA A N 1
ATOM 890 C CA . ALA A 1 114 ? -12.149 -2.853 22.655 1.00 83.06 114 ALA A CA 1
ATOM 891 C C . ALA A 1 114 ? -11.179 -3.647 21.770 1.00 83.06 114 ALA A C 1
ATOM 893 O O . ALA A 1 114 ? -10.641 -4.666 22.195 1.00 83.06 114 ALA A O 1
ATOM 894 N N . ALA A 1 115 ? -10.923 -3.144 20.562 1.00 80.44 115 ALA A N 1
ATOM 895 C CA . ALA A 1 115 ? -9.970 -3.722 19.637 1.00 80.44 115 ALA A CA 1
ATOM 896 C C . ALA A 1 115 ? -8.527 -3.469 20.080 1.00 80.44 115 ALA A C 1
ATOM 898 O O . ALA A 1 115 ? -7.716 -4.383 19.968 1.00 80.44 115 ALA A O 1
ATOM 899 N N . TYR A 1 116 ? -8.195 -2.280 20.589 1.00 87.88 116 TYR A N 1
ATOM 900 C CA . TYR A 1 116 ? -6.811 -1.886 20.860 1.00 87.88 116 TYR A CA 1
ATOM 901 C C . TYR A 1 116 ? -6.694 -0.969 22.076 1.00 87.88 116 TYR A C 1
ATOM 903 O O . TYR A 1 116 ? -7.418 0.022 22.207 1.00 87.88 116 TYR A O 1
ATOM 911 N N . ASN A 1 117 ? -5.728 -1.269 22.945 1.00 89.50 117 ASN A N 1
ATOM 912 C CA . ASN A 1 117 ? -5.339 -0.357 24.017 1.00 89.50 117 ASN A CA 1
ATOM 913 C C . ASN A 1 117 ? -4.414 0.763 23.488 1.00 89.50 117 ASN A C 1
ATOM 915 O O . ASN A 1 117 ? -4.020 0.777 22.323 1.00 89.50 117 ASN A O 1
ATOM 919 N N . GLU A 1 118 ? -4.050 1.719 24.343 1.00 86.50 118 GLU A N 1
ATOM 920 C CA . GLU A 1 118 ? -3.214 2.862 23.946 1.00 86.50 118 GLU A CA 1
ATOM 921 C C . GLU A 1 118 ? -1.825 2.441 23.426 1.00 86.50 118 GLU A C 1
ATOM 923 O O . GLU A 1 118 ? -1.334 2.982 22.435 1.00 86.50 118 GLU A O 1
ATOM 928 N N . THR A 1 119 ? -1.200 1.440 24.050 1.00 90.56 119 THR A N 1
ATOM 929 C CA . THR A 1 119 ? 0.094 0.900 23.613 1.00 90.56 119 THR A CA 1
ATOM 930 C C . THR A 1 119 ? -0.018 0.225 22.248 1.00 90.56 119 THR A C 1
ATOM 932 O O . THR A 1 119 ? 0.844 0.428 21.388 1.00 90.56 119 THR A O 1
ATOM 935 N N . ASP A 1 120 ? -1.100 -0.519 22.017 1.00 91.50 120 ASP A N 1
ATOM 936 C CA . ASP A 1 120 ? -1.393 -1.126 20.724 1.00 91.50 120 ASP A CA 1
ATOM 937 C C . ASP A 1 120 ? -1.543 -0.043 19.652 1.00 91.50 120 ASP A C 1
ATOM 939 O O . ASP A 1 120 ? -0.926 -0.148 18.597 1.00 91.50 120 ASP A O 1
ATOM 943 N N . MET A 1 121 ? -2.269 1.045 19.932 1.00 90.50 121 MET A N 1
ATOM 944 C CA . MET A 1 121 ? -2.437 2.151 18.980 1.00 90.50 121 MET A CA 1
ATOM 945 C C . MET A 1 121 ? -1.112 2.783 18.565 1.00 90.50 121 MET A C 1
ATOM 947 O O . MET A 1 121 ? -0.894 3.052 17.381 1.00 90.50 121 MET A O 1
ATOM 951 N N . VAL A 1 122 ? -0.206 3.003 19.519 1.00 91.19 122 VAL A N 1
ATOM 952 C CA . VAL A 1 122 ? 1.135 3.525 19.225 1.00 91.19 122 VAL A CA 1
ATOM 953 C C . VAL A 1 122 ? 1.912 2.542 18.349 1.00 91.19 122 VAL A C 1
ATOM 955 O O . VAL A 1 122 ? 2.529 2.950 17.362 1.00 91.19 122 VAL A O 1
ATOM 958 N N . ARG A 1 123 ? 1.847 1.241 18.659 1.00 93.62 123 ARG A N 1
ATOM 959 C CA . ARG A 1 123 ? 2.499 0.193 17.865 1.00 93.62 123 ARG A CA 1
ATOM 960 C C . ARG A 1 123 ? 1.950 0.137 16.438 1.00 93.62 123 ARG A C 1
ATOM 962 O O . ARG A 1 123 ? 2.742 0.117 15.500 1.00 93.62 123 ARG A O 1
ATOM 969 N N . LEU A 1 124 ? 0.627 0.163 16.271 1.00 93.75 124 LEU A N 1
ATOM 970 C CA . LEU A 1 124 ? -0.035 0.181 14.964 1.00 93.75 124 LEU A CA 1
ATOM 971 C C . LEU A 1 124 ? 0.355 1.417 14.153 1.00 93.75 124 LEU A C 1
ATOM 973 O O . LEU A 1 124 ? 0.690 1.301 12.979 1.00 93.75 124 LEU A O 1
ATOM 977 N N . THR A 1 125 ? 0.373 2.586 14.795 1.00 93.69 125 THR A N 1
ATOM 978 C CA . THR A 1 125 ? 0.776 3.851 14.166 1.00 93.69 125 THR A CA 1
ATOM 979 C C . THR A 1 125 ? 2.208 3.763 13.635 1.00 93.69 125 THR A C 1
ATOM 981 O O . THR A 1 125 ? 2.471 4.115 12.489 1.00 93.69 125 THR A O 1
ATOM 984 N N . ASN A 1 126 ? 3.145 3.266 14.447 1.00 92.50 126 ASN A N 1
ATOM 985 C CA . ASN A 1 126 ? 4.545 3.131 14.041 1.00 92.50 126 ASN A CA 1
ATOM 986 C C . ASN A 1 126 ? 4.730 2.092 12.927 1.00 92.50 126 ASN A C 1
ATOM 988 O O . ASN A 1 126 ? 5.520 2.318 12.012 1.00 92.50 126 ASN A O 1
ATOM 992 N N . M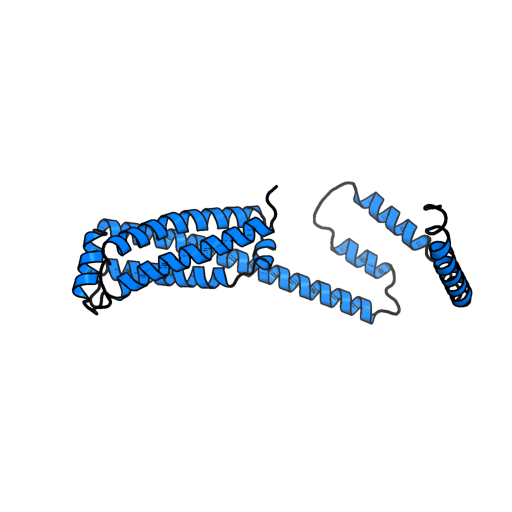ET A 1 127 ? 3.993 0.981 12.989 1.00 95.19 127 MET A N 1
ATOM 993 C CA . MET A 1 127 ? 4.006 -0.052 11.955 1.00 95.19 127 MET A CA 1
ATOM 994 C C . MET A 1 127 ? 3.493 0.500 10.616 1.00 95.19 127 MET A C 1
ATOM 996 O O . MET A 1 127 ? 4.207 0.419 9.616 1.00 95.19 127 MET A O 1
ATOM 1000 N N . LEU A 1 128 ? 2.319 1.146 10.606 1.00 94.12 128 LEU A N 1
ATOM 1001 C CA . LEU A 1 128 ? 1.743 1.743 9.397 1.00 94.12 128 LEU A CA 1
ATOM 1002 C C . LEU A 1 128 ? 2.663 2.798 8.797 1.00 94.12 128 LEU A C 1
ATOM 1004 O O . LEU A 1 128 ? 2.877 2.803 7.588 1.00 94.12 128 LEU A O 1
ATOM 1008 N N . ARG A 1 129 ? 3.258 3.644 9.641 1.00 92.56 129 ARG A N 1
ATOM 1009 C CA . ARG A 1 129 ? 4.251 4.628 9.211 1.00 92.56 129 ARG A CA 1
ATOM 1010 C C . ARG A 1 129 ? 5.454 3.960 8.540 1.00 92.56 129 ARG A C 1
ATOM 1012 O O . ARG A 1 129 ? 5.901 4.405 7.486 1.00 92.56 129 ARG A O 1
ATOM 1019 N N . GLY A 1 130 ? 5.967 2.877 9.125 1.00 90.81 130 GLY A N 1
ATOM 1020 C CA . GLY A 1 130 ? 7.071 2.100 8.560 1.00 90.81 130 GLY A CA 1
ATOM 1021 C C . GLY A 1 130 ? 6.747 1.538 7.174 1.00 90.81 130 GLY A C 1
ATOM 1022 O O . GLY A 1 130 ? 7.545 1.695 6.249 1.00 90.81 130 GLY A O 1
ATOM 1023 N N . HIS A 1 131 ? 5.566 0.939 7.004 1.00 91.56 131 HIS A N 1
ATOM 1024 C CA . HIS A 1 131 ? 5.104 0.467 5.694 1.00 91.56 131 HIS A CA 1
ATOM 1025 C C . HIS A 1 131 ? 4.900 1.610 4.705 1.00 91.56 131 HIS A C 1
ATOM 1027 O O . HIS A 1 131 ? 5.337 1.506 3.562 1.00 91.56 131 HIS A O 1
ATOM 1033 N N . ALA A 1 132 ? 4.306 2.720 5.145 1.00 91.25 132 ALA A N 1
ATOM 1034 C CA . ALA A 1 132 ? 4.046 3.876 4.296 1.00 91.25 132 ALA A CA 1
ATOM 1035 C C . ALA A 1 132 ? 5.354 4.443 3.736 1.00 91.25 132 ALA A C 1
ATOM 1037 O O . ALA A 1 132 ? 5.448 4.696 2.540 1.00 91.25 132 ALA A O 1
ATOM 1038 N N . TYR A 1 133 ? 6.402 4.569 4.554 1.00 92.31 133 TYR A N 1
ATOM 1039 C CA . TYR A 1 133 ? 7.699 5.040 4.066 1.00 92.31 133 TYR A CA 1
ATOM 1040 C C . TYR A 1 133 ? 8.368 4.073 3.090 1.00 92.31 133 TYR A C 1
ATOM 1042 O O . TYR A 1 133 ? 8.918 4.525 2.087 1.00 92.31 133 TYR A O 1
ATOM 1050 N N . LYS A 1 134 ? 8.290 2.759 3.332 1.00 92.56 134 LYS A N 1
ATOM 1051 C CA . LYS A 1 134 ? 8.808 1.762 2.381 1.00 92.56 134 LYS A CA 1
ATOM 1052 C C . LYS A 1 134 ? 8.080 1.853 1.041 1.00 92.56 134 LYS A C 1
ATOM 1054 O O . LYS A 1 134 ? 8.721 1.951 0.002 1.00 92.56 134 LYS A O 1
ATOM 1059 N N . LEU A 1 135 ? 6.749 1.885 1.060 1.00 92.44 135 LEU A N 1
ATOM 1060 C CA . LEU A 1 135 ? 5.941 1.999 -0.155 1.00 92.44 135 LEU A CA 1
ATOM 1061 C C . LEU A 1 135 ? 6.138 3.346 -0.859 1.00 92.44 135 LEU A C 1
ATOM 1063 O O . LEU A 1 135 ? 6.166 3.394 -2.084 1.00 92.44 135 LEU A O 1
ATOM 1067 N N . GLN A 1 136 ? 6.325 4.435 -0.111 1.00 92.00 136 GLN A N 1
ATOM 1068 C CA . GLN A 1 136 ? 6.645 5.743 -0.679 1.00 92.00 136 GLN A CA 1
ATOM 1069 C C . GLN A 1 136 ? 8.017 5.743 -1.363 1.00 92.00 136 GLN A C 1
ATOM 1071 O O . GLN A 1 136 ? 8.161 6.385 -2.400 1.00 92.00 136 GLN A O 1
ATOM 1076 N N . LEU A 1 137 ? 9.007 5.026 -0.824 1.00 90.31 137 LEU A N 1
ATOM 1077 C CA . LEU A 1 137 ? 10.308 4.870 -1.474 1.00 90.31 137 LEU A CA 1
ATOM 1078 C C . LEU A 1 137 ? 10.164 4.151 -2.821 1.00 90.31 137 LEU A C 1
ATOM 1080 O O . LEU A 1 137 ? 10.610 4.685 -3.833 1.00 90.31 137 LEU A O 1
ATOM 1084 N N . TYR A 1 138 ? 9.479 3.004 -2.855 1.00 89.62 138 TYR A N 1
ATOM 1085 C CA . TYR A 1 138 ? 9.225 2.287 -4.110 1.00 89.62 138 TYR A CA 1
ATOM 1086 C C . TYR A 1 138 ? 8.423 3.116 -5.105 1.00 89.62 138 TYR A C 1
ATOM 1088 O O . TYR A 1 138 ? 8.745 3.139 -6.285 1.00 89.62 138 TYR A O 1
ATOM 1096 N N . LEU A 1 139 ? 7.417 3.852 -4.635 1.00 88.94 139 LEU A N 1
ATOM 1097 C CA . LEU A 1 139 ? 6.660 4.766 -5.479 1.00 88.94 139 LEU A CA 1
ATOM 1098 C C . LEU A 1 139 ? 7.573 5.805 -6.143 1.00 88.94 139 LEU A C 1
ATOM 1100 O O . LEU A 1 139 ? 7.448 6.037 -7.339 1.00 88.94 139 LEU A O 1
ATOM 1104 N N . THR A 1 140 ? 8.507 6.397 -5.396 1.00 88.12 140 THR A N 1
ATOM 1105 C CA . THR A 1 140 ? 9.485 7.342 -5.952 1.00 88.12 140 THR A CA 1
ATOM 1106 C C . THR A 1 140 ? 10.411 6.670 -6.969 1.00 88.12 140 THR A C 1
ATOM 1108 O O . THR A 1 140 ? 10.645 7.243 -8.030 1.00 88.12 140 THR A O 1
ATOM 1111 N N . ILE A 1 141 ? 10.899 5.457 -6.683 1.00 85.75 141 ILE A N 1
ATOM 1112 C CA . ILE A 1 141 ? 11.732 4.681 -7.616 1.00 85.75 141 ILE A CA 1
ATOM 1113 C C . ILE A 1 141 ? 10.969 4.453 -8.925 1.00 85.75 141 ILE A C 1
ATOM 1115 O O . ILE A 1 141 ? 11.434 4.865 -9.981 1.00 85.75 141 ILE A O 1
ATOM 1119 N N . MET A 1 142 ? 9.752 3.910 -8.860 1.00 84.94 142 MET A N 1
ATOM 1120 C CA . MET A 1 142 ? 8.951 3.634 -10.056 1.00 84.94 142 MET A CA 1
ATOM 1121 C C . MET A 1 142 ? 8.630 4.896 -10.863 1.00 84.94 142 MET A C 1
ATOM 1123 O O . MET A 1 142 ? 8.635 4.857 -12.091 1.00 84.94 142 MET A O 1
ATOM 1127 N N . GLN A 1 143 ? 8.353 6.024 -10.198 1.00 86.38 143 GLN A N 1
ATOM 1128 C CA . GLN A 1 143 ? 8.120 7.300 -10.880 1.00 86.38 143 GLN A CA 1
ATOM 1129 C C . GLN A 1 143 ? 9.364 7.773 -11.645 1.00 86.38 143 GLN A C 1
ATOM 1131 O O . GLN A 1 143 ? 9.232 8.254 -12.770 1.00 86.38 143 GLN A O 1
ATOM 1136 N N . ASN A 1 144 ? 10.555 7.605 -11.066 1.00 85.19 144 ASN A N 1
ATOM 1137 C CA . ASN A 1 144 ? 11.813 7.967 -11.714 1.00 85.19 144 ASN A CA 1
ATOM 1138 C C . ASN A 1 144 ? 12.127 7.045 -12.900 1.00 85.19 144 ASN A C 1
ATOM 1140 O O . ASN A 1 144 ? 12.453 7.545 -13.974 1.00 85.19 144 ASN A O 1
ATOM 1144 N N . GLU A 1 145 ? 11.964 5.730 -12.731 1.00 82.19 145 GLU A N 1
ATOM 1145 C CA . GLU A 1 145 ? 12.179 4.748 -13.805 1.00 82.19 145 GLU A CA 1
ATOM 1146 C C . GLU A 1 145 ? 11.215 4.974 -14.976 1.00 82.19 145 GLU A C 1
ATOM 1148 O O . GLU A 1 145 ? 11.621 4.988 -16.137 1.00 82.19 145 GLU A O 1
ATOM 1153 N N . THR A 1 146 ? 9.940 5.254 -14.683 1.00 79.94 146 THR A N 1
ATOM 1154 C CA . THR A 1 146 ? 8.944 5.561 -15.722 1.00 79.94 146 THR A CA 1
ATOM 1155 C C . THR A 1 146 ? 9.326 6.829 -16.489 1.00 79.94 146 THR A C 1
ATOM 1157 O O . THR A 1 146 ? 9.305 6.841 -17.718 1.00 79.94 146 THR A O 1
ATOM 1160 N N . ALA A 1 147 ? 9.736 7.891 -15.788 1.00 82.50 147 ALA A N 1
ATOM 1161 C CA . ALA A 1 147 ? 10.160 9.136 -16.427 1.00 82.50 147 ALA A CA 1
ATOM 1162 C C . ALA A 1 147 ? 11.424 8.952 -17.290 1.00 82.50 147 ALA A C 1
ATOM 1164 O O . ALA A 1 147 ? 11.518 9.526 -18.381 1.00 82.50 147 ALA A O 1
ATOM 1165 N N . ALA A 1 148 ? 12.378 8.137 -16.827 1.00 80.31 148 ALA A N 1
ATOM 1166 C CA . ALA A 1 148 ? 13.577 7.784 -17.577 1.00 80.31 148 ALA A CA 1
ATOM 1167 C C . ALA A 1 148 ? 13.224 7.017 -18.862 1.00 80.31 148 ALA A C 1
ATOM 1169 O O . ALA A 1 148 ? 13.642 7.429 -19.947 1.00 80.31 148 ALA A O 1
ATOM 1170 N N . ALA A 1 149 ? 12.383 5.983 -18.769 1.00 79.44 149 ALA A N 1
ATOM 1171 C CA . ALA A 1 149 ? 11.903 5.216 -19.919 1.00 79.44 149 ALA A CA 1
ATOM 1172 C C . ALA A 1 149 ? 11.169 6.097 -20.945 1.00 79.44 149 ALA A C 1
ATOM 1174 O O . ALA A 1 149 ? 11.449 6.028 -22.143 1.00 79.44 149 ALA A O 1
ATOM 1175 N N . GLU A 1 150 ? 10.286 6.988 -20.491 1.00 81.44 150 GLU A N 1
ATOM 1176 C CA . GLU A 1 150 ? 9.603 7.939 -21.372 1.00 81.44 150 GLU A CA 1
ATOM 1177 C C . GLU A 1 150 ? 10.581 8.889 -22.077 1.00 81.44 150 GLU A C 1
ATOM 1179 O O . GLU A 1 150 ? 10.413 9.199 -23.259 1.00 81.44 150 GLU A O 1
ATOM 1184 N N . SER A 1 151 ? 11.613 9.365 -21.372 1.00 80.44 151 SER A N 1
ATOM 1185 C CA . SER A 1 151 ? 12.644 10.214 -21.977 1.00 80.44 151 SER A CA 1
ATOM 1186 C C . SER A 1 151 ? 13.454 9.470 -23.041 1.00 80.44 151 SER A C 1
ATOM 1188 O O . SER A 1 151 ? 13.687 10.022 -24.117 1.00 80.44 151 SER A O 1
ATOM 1190 N N . ALA A 1 152 ? 13.803 8.205 -22.786 1.00 79.94 152 ALA A N 1
ATOM 1191 C CA . ALA A 1 152 ? 14.512 7.354 -23.731 1.00 79.94 152 ALA A CA 1
ATOM 1192 C C . ALA A 1 152 ? 13.665 7.073 -24.981 1.00 79.94 152 ALA A C 1
ATOM 1194 O O . ALA A 1 152 ? 14.174 7.195 -26.094 1.00 79.94 152 ALA A O 1
ATOM 1195 N N . SER A 1 153 ? 12.363 6.802 -24.813 1.00 79.62 153 SER A N 1
ATOM 1196 C CA . SER A 1 153 ? 11.422 6.625 -25.930 1.00 79.62 153 SER A CA 1
ATOM 1197 C C . SER A 1 153 ? 11.367 7.866 -26.817 1.00 79.62 153 SER A C 1
ATOM 1199 O O . SER A 1 153 ? 11.541 7.765 -28.028 1.00 79.62 153 SER A O 1
ATOM 1201 N N . ARG A 1 154 ? 11.221 9.060 -26.222 1.00 82.56 154 ARG A N 1
ATOM 1202 C CA . ARG A 1 154 ? 11.197 10.324 -26.978 1.00 82.56 154 ARG A CA 1
ATOM 1203 C C . ARG A 1 154 ? 12.496 10.573 -27.746 1.00 82.56 154 ARG A C 1
ATOM 1205 O O . ARG A 1 154 ? 12.447 11.055 -28.874 1.00 82.56 154 ARG A O 1
ATOM 1212 N N . MET A 1 155 ? 13.651 10.249 -27.160 1.00 81.38 155 MET A N 1
ATOM 1213 C CA . MET A 1 155 ? 14.940 10.370 -27.854 1.00 81.38 155 MET A CA 1
ATOM 1214 C C . MET A 1 155 ? 15.053 9.387 -29.022 1.00 81.38 155 MET A C 1
ATOM 1216 O O . MET A 1 155 ? 15.493 9.777 -30.101 1.00 81.38 155 MET A O 1
ATOM 1220 N N . ALA A 1 156 ? 14.616 8.139 -28.836 1.00 75.19 156 ALA A N 1
ATOM 1221 C CA . ALA A 1 156 ? 14.592 7.142 -29.901 1.00 75.19 156 ALA A CA 1
ATOM 1222 C C . ALA A 1 156 ? 13.653 7.559 -31.047 1.00 75.19 156 ALA A C 1
ATOM 1224 O O . ALA A 1 156 ? 14.033 7.489 -32.214 1.00 75.19 156 ALA A O 1
ATOM 1225 N N . GLU A 1 157 ? 12.460 8.064 -30.730 1.00 79.50 157 GLU A N 1
ATOM 1226 C CA . GLU A 1 157 ? 11.512 8.596 -31.714 1.00 79.50 157 GLU A CA 1
ATOM 1227 C C . GLU A 1 157 ? 12.093 9.784 -32.488 1.00 79.50 157 GLU A C 1
ATOM 1229 O O . GLU A 1 157 ? 11.995 9.821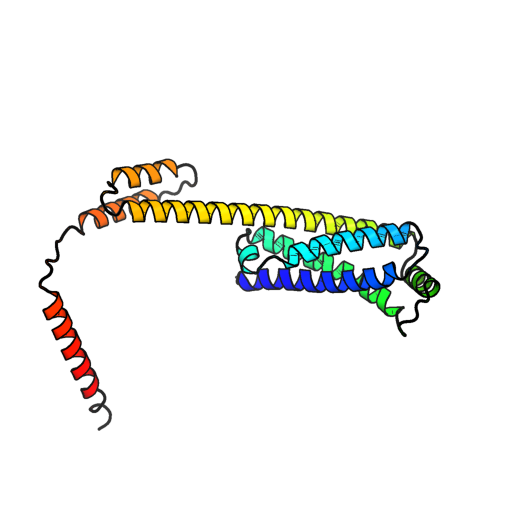 -33.715 1.00 79.50 157 GLU A O 1
ATOM 1234 N N . ALA A 1 158 ? 12.747 10.723 -31.799 1.00 81.38 158 ALA A N 1
ATOM 1235 C CA . ALA A 1 158 ? 13.409 11.860 -32.433 1.00 81.38 158 ALA A CA 1
ATOM 1236 C C . ALA A 1 158 ? 14.545 11.415 -33.370 1.00 81.38 158 ALA A C 1
ATOM 1238 O O . ALA A 1 158 ? 14.652 11.922 -34.486 1.00 81.38 158 ALA A O 1
ATOM 1239 N N . ALA A 1 159 ? 15.350 10.429 -32.960 1.00 76.44 159 ALA A N 1
ATOM 1240 C CA . ALA A 1 159 ? 16.399 9.856 -33.802 1.00 76.44 159 ALA A CA 1
ATOM 1241 C C . ALA A 1 159 ? 15.818 9.173 -35.053 1.00 76.44 159 ALA A C 1
ATOM 1243 O O . ALA A 1 159 ? 16.310 9.382 -36.161 1.00 76.44 159 ALA A O 1
ATOM 1244 N N . VAL A 1 160 ? 14.724 8.415 -34.911 1.00 77.50 160 VAL A N 1
ATOM 1245 C CA . VAL A 1 160 ? 14.028 7.784 -36.047 1.00 77.50 160 VAL A CA 1
ATOM 1246 C C . VAL A 1 160 ? 13.429 8.827 -36.994 1.00 77.50 160 VAL A C 1
ATOM 1248 O O . VAL A 1 160 ? 13.503 8.659 -38.211 1.00 77.50 160 VAL A O 1
ATOM 1251 N N . GLN A 1 161 ? 12.854 9.910 -36.469 1.00 78.56 161 GLN A N 1
ATOM 1252 C CA . GLN A 1 161 ? 12.332 11.006 -37.290 1.00 78.56 161 GLN A CA 1
ATOM 1253 C C . GLN A 1 161 ? 13.446 11.745 -38.038 1.00 78.56 161 GLN A C 1
ATOM 1255 O O . GLN A 1 161 ? 13.270 12.035 -39.220 1.00 78.56 161 GLN A O 1
ATOM 1260 N N . ALA A 1 162 ? 14.596 11.982 -37.399 1.00 76.44 162 ALA A N 1
ATOM 1261 C CA . ALA A 1 162 ? 15.767 12.558 -38.057 1.00 76.44 162 ALA A CA 1
ATOM 1262 C C . ALA A 1 162 ? 16.254 11.667 -39.216 1.00 76.44 162 ALA A C 1
ATOM 1264 O O . ALA A 1 162 ? 16.416 12.153 -40.331 1.00 76.44 162 ALA A O 1
ATOM 1265 N N . MET A 1 163 ? 16.357 10.349 -39.002 1.00 69.00 163 MET A N 1
ATOM 1266 C CA . MET A 1 163 ? 16.731 9.402 -40.066 1.00 69.00 163 MET A CA 1
ATOM 1267 C C . MET A 1 163 ? 15.711 9.336 -41.214 1.00 69.00 163 MET A C 1
ATOM 1269 O O . MET A 1 163 ? 16.094 9.138 -42.362 1.00 69.00 163 MET A O 1
ATOM 1273 N N . ARG A 1 164 ? 14.409 9.491 -40.930 1.00 67.81 164 ARG A N 1
ATOM 1274 C CA . ARG A 1 164 ? 13.365 9.550 -41.972 1.00 67.81 164 ARG A CA 1
ATOM 1275 C C . ARG A 1 164 ? 13.364 10.872 -42.741 1.00 67.81 164 ARG A C 1
ATOM 1277 O O . ARG A 1 164 ? 12.977 10.874 -43.903 1.00 67.81 164 ARG A O 1
ATOM 1284 N N . GLY A 1 165 ? 13.768 11.974 -42.108 1.00 59.22 165 GLY A N 1
ATOM 1285 C CA . GLY A 1 165 ? 13.966 13.266 -42.773 1.00 59.22 165 GLY A CA 1
ATOM 1286 C C . GLY A 1 165 ? 15.160 13.258 -43.733 1.00 59.22 165 GLY A C 1
ATOM 1287 O O . GLY A 1 165 ? 15.075 13.840 -44.810 1.00 59.22 165 GLY A O 1
ATOM 1288 N N . ASP A 1 166 ? 16.214 12.512 -43.391 1.00 51.94 166 ASP A N 1
ATOM 1289 C CA . ASP A 1 166 ? 17.438 12.336 -44.187 1.00 51.94 166 ASP A CA 1
ATOM 1290 C C . ASP A 1 166 ? 17.347 11.179 -45.206 1.00 51.94 166 ASP A C 1
ATOM 1292 O O . ASP A 1 166 ? 18.351 10.558 -45.564 1.00 51.94 166 ASP A O 1
ATOM 1296 N N . GLN A 1 167 ? 16.152 10.901 -45.754 1.00 49.78 167 GLN A N 1
ATOM 1297 C CA . GLN A 1 167 ? 15.947 9.873 -46.793 1.00 49.78 167 GLN A CA 1
ATOM 1298 C C . GLN A 1 167 ? 16.748 10.130 -48.093 1.00 49.78 167 GLN A C 1
ATOM 1300 O O . GLN A 1 167 ? 16.767 9.292 -48.992 1.00 49.78 167 GLN A O 1
ATOM 1305 N N . HIS A 1 168 ? 17.491 11.238 -48.159 1.00 50.69 168 HIS A N 1
ATOM 1306 C CA . HIS A 1 168 ? 18.665 11.380 -49.005 1.00 50.69 168 HIS A CA 1
ATOM 1307 C C . HIS A 1 168 ? 19.892 11.731 -48.142 1.00 50.69 168 HIS A C 1
ATOM 1309 O O . HIS A 1 168 ? 19.960 12.817 -47.579 1.00 50.69 168 HIS A O 1
ATOM 1315 N N . THR A 1 169 ? 20.893 10.841 -48.117 1.00 50.00 169 THR A N 1
ATOM 1316 C CA . THR A 1 169 ? 22.272 11.020 -47.596 1.00 50.00 169 THR A CA 1
ATOM 1317 C C . THR A 1 169 ? 22.568 10.851 -46.094 1.00 50.00 169 THR A C 1
ATOM 1319 O O . THR A 1 169 ? 23.325 11.630 -45.526 1.00 50.00 169 THR A O 1
ATOM 1322 N N . ALA A 1 170 ? 22.172 9.738 -45.469 1.00 49.44 170 ALA A N 1
ATOM 1323 C CA . ALA A 1 170 ? 22.917 9.246 -44.299 1.00 49.44 170 ALA A CA 1
ATOM 1324 C C . ALA A 1 170 ? 24.188 8.497 -44.761 1.00 49.44 170 ALA A C 1
ATOM 1326 O O . ALA A 1 170 ? 24.150 7.312 -45.094 1.00 49.44 170 ALA A O 1
ATOM 1327 N N . SER A 1 171 ? 25.323 9.200 -44.838 1.00 59.91 171 SER A N 1
ATOM 1328 C CA . SER A 1 171 ? 26.629 8.578 -45.110 1.00 59.91 171 SER A CA 1
ATOM 1329 C C . SER A 1 171 ? 27.018 7.658 -43.949 1.00 59.91 171 SER A C 1
ATOM 1331 O O . SER A 1 171 ? 26.892 8.041 -42.786 1.00 59.91 171 SER A O 1
ATOM 1333 N N . LEU A 1 172 ? 27.567 6.479 -44.261 1.00 51.22 172 LEU A N 1
ATOM 1334 C CA . LEU A 1 172 ? 28.114 5.478 -43.326 1.00 51.22 172 LEU A CA 1
ATOM 1335 C C . LEU A 1 172 ? 28.975 6.080 -42.191 1.00 51.22 172 LEU A C 1
ATOM 1337 O O . LEU A 1 172 ? 29.070 5.512 -41.106 1.00 51.22 172 LEU A O 1
ATOM 1341 N N . THR A 1 173 ? 29.555 7.262 -42.410 1.00 50.94 173 THR A N 1
ATOM 1342 C CA . THR A 1 173 ? 30.309 8.051 -41.427 1.00 50.94 173 THR A CA 1
ATOM 1343 C C . THR A 1 173 ? 29.497 8.435 -40.178 1.00 50.94 173 THR A C 1
ATOM 1345 O O . THR A 1 173 ? 30.041 8.418 -39.077 1.00 50.94 173 THR A O 1
ATOM 1348 N N . GLN A 1 174 ? 28.201 8.744 -40.309 1.00 54.72 174 GLN A N 1
ATOM 1349 C CA . GLN A 1 174 ? 27.331 9.091 -39.172 1.00 54.72 174 GLN A CA 1
ATOM 1350 C C . GLN A 1 174 ? 26.954 7.864 -38.333 1.00 54.72 174 GLN A C 1
ATOM 1352 O O . GLN A 1 174 ? 26.899 7.950 -37.108 1.00 54.72 174 GLN A O 1
ATOM 1357 N N . ILE A 1 175 ? 26.764 6.712 -38.984 1.00 53.81 175 ILE A N 1
ATOM 1358 C CA . ILE A 1 175 ? 26.469 5.433 -38.320 1.00 53.81 175 ILE A CA 1
ATOM 1359 C C . ILE A 1 175 ? 27.671 4.991 -37.472 1.00 53.81 175 ILE A C 1
ATOM 1361 O O . ILE A 1 175 ? 27.507 4.582 -36.324 1.00 53.81 175 ILE A O 1
ATOM 1365 N N . ILE A 1 176 ? 28.890 5.144 -38.001 1.00 58.72 176 ILE A N 1
ATOM 1366 C CA . ILE A 1 176 ? 30.130 4.856 -37.265 1.00 58.72 176 ILE A CA 1
ATOM 1367 C C . ILE A 1 176 ? 30.309 5.822 -36.080 1.00 58.72 176 ILE A C 1
ATOM 1369 O O . ILE A 1 176 ? 30.694 5.387 -34.996 1.00 58.72 176 ILE A O 1
ATOM 1373 N N . GLY A 1 177 ? 29.977 7.108 -36.242 1.00 59.88 177 GLY A N 1
ATOM 1374 C CA . GLY A 1 177 ? 30.039 8.094 -35.155 1.00 59.88 177 GLY A CA 1
ATOM 1375 C C . GLY A 1 177 ? 29.115 7.752 -33.980 1.00 59.88 177 GLY A C 1
ATOM 1376 O O . GLY A 1 177 ? 29.565 7.703 -32.839 1.00 59.88 177 GLY A O 1
ATOM 1377 N N . LEU A 1 178 ? 27.856 7.408 -34.266 1.00 56.06 178 LEU A N 1
ATOM 1378 C CA . LEU A 1 178 ? 26.871 7.017 -33.247 1.00 56.06 178 LEU A CA 1
ATOM 1379 C C . LEU A 1 178 ? 27.255 5.734 -32.496 1.00 56.06 178 LEU A C 1
ATOM 1381 O O . LEU A 1 178 ? 27.025 5.634 -31.294 1.00 56.06 178 LEU A O 1
ATOM 1385 N N . LEU A 1 179 ? 27.867 4.763 -33.179 1.00 53.78 179 LEU A N 1
ATOM 1386 C CA . LEU A 1 179 ? 28.331 3.523 -32.547 1.00 53.78 179 LEU A CA 1
ATOM 1387 C C . LEU A 1 179 ? 29.581 3.728 -31.679 1.00 53.78 179 LEU A C 1
ATOM 1389 O O . LEU A 1 179 ? 29.754 3.021 -30.688 1.00 53.78 179 LEU A O 1
ATOM 1393 N N . THR A 1 180 ? 30.428 4.702 -32.018 1.00 55.59 180 THR A N 1
ATOM 1394 C CA . THR A 1 180 ? 31.642 5.017 -31.247 1.00 55.59 180 THR A CA 1
ATOM 1395 C C . THR A 1 180 ? 31.301 5.764 -29.951 1.00 55.59 180 THR A C 1
ATOM 1397 O O . THR A 1 180 ? 31.888 5.477 -28.909 1.00 55.59 180 THR A O 1
ATOM 1400 N N . ASP A 1 181 ? 30.293 6.641 -29.978 1.00 50.84 181 ASP A N 1
ATOM 1401 C CA . ASP A 1 181 ? 29.851 7.410 -28.802 1.00 50.84 181 ASP A CA 1
ATOM 1402 C C . ASP A 1 181 ? 29.048 6.582 -27.779 1.00 50.84 181 ASP A C 1
ATOM 1404 O O . ASP A 1 181 ? 28.938 6.974 -26.616 1.00 50.84 181 ASP A O 1
ATOM 1408 N N . MET A 1 182 ? 28.542 5.400 -28.155 1.00 50.69 182 MET A N 1
ATOM 1409 C CA . MET A 1 182 ? 27.928 4.453 -27.209 1.00 50.69 182 MET A CA 1
ATOM 1410 C C . MET A 1 182 ? 28.942 3.569 -26.458 1.00 50.69 182 MET A C 1
ATOM 1412 O O . MET A 1 182 ? 28.543 2.705 -25.676 1.00 50.69 182 MET A O 1
ATOM 1416 N N . HIS A 1 183 ? 30.248 3.762 -26.667 1.00 48.75 183 HIS A N 1
ATOM 1417 C CA . HIS A 1 183 ? 31.293 3.001 -25.984 1.00 48.75 183 HIS A CA 1
ATOM 1418 C C . HIS A 1 183 ? 31.750 3.707 -24.698 1.00 48.75 183 HIS A C 1
ATOM 1420 O O . HIS A 1 183 ? 32.873 4.203 -24.594 1.00 48.75 183 HIS A O 1
ATOM 1426 N N . PRO A 1 184 ? 30.893 3.725 -23.670 1.00 48.88 184 PRO A N 1
ATOM 1427 C CA . PRO A 1 184 ? 31.349 3.051 -22.470 1.00 48.88 184 PRO A CA 1
ATOM 1428 C C . PRO A 1 184 ? 30.176 2.351 -21.801 1.00 48.88 184 PRO A C 1
ATOM 1430 O O . PRO A 1 184 ? 29.461 2.979 -21.035 1.00 48.88 184 PRO A O 1
ATOM 1433 N N . LEU A 1 185 ? 29.992 1.058 -22.063 1.00 40.25 185 LEU A N 1
ATOM 1434 C CA . LEU A 1 185 ? 29.563 0.068 -21.070 1.00 40.25 185 LEU A CA 1
ATOM 1435 C C . LEU A 1 185 ? 29.454 -1.302 -21.749 1.00 40.25 185 LEU A C 1
ATOM 1437 O O . LEU A 1 185 ? 28.757 -1.479 -22.740 1.00 40.25 185 LEU A O 1
ATOM 1441 N N . THR A 1 186 ? 30.113 -2.280 -21.131 1.00 40.34 186 THR A N 1
ATOM 1442 C CA . THR A 1 186 ? 30.092 -3.726 -21.409 1.00 40.34 186 THR A CA 1
ATOM 1443 C C . THR A 1 186 ? 31.131 -4.255 -22.408 1.00 40.34 186 THR A C 1
ATOM 1445 O O . THR A 1 186 ? 30.955 -4.367 -23.615 1.00 40.34 186 THR A O 1
ATOM 1448 N N . THR A 1 187 ? 32.255 -4.650 -21.817 1.00 49.03 187 THR A N 1
ATOM 1449 C CA . THR A 1 187 ? 33.182 -5.676 -22.289 1.00 49.03 187 THR A CA 1
ATOM 1450 C C . THR A 1 187 ? 32.457 -6.994 -22.588 1.00 49.03 187 THR A C 1
ATOM 1452 O O . THR A 1 187 ? 31.972 -7.640 -21.660 1.00 49.03 187 THR A O 1
ATOM 1455 N N . CYS A 1 188 ? 32.464 -7.449 -23.840 1.00 40.91 188 CYS A N 1
ATOM 1456 C CA . CYS A 1 188 ? 32.513 -8.876 -24.168 1.00 40.91 188 CYS A CA 1
ATOM 1457 C C . CYS A 1 188 ? 33.044 -9.060 -25.598 1.00 40.91 188 CYS A C 1
ATOM 1459 O O . CYS A 1 188 ? 32.764 -8.249 -26.476 1.00 40.91 188 CYS A O 1
ATOM 1461 N N . ALA A 1 189 ? 33.834 -10.107 -25.821 1.00 46.53 189 ALA A N 1
ATOM 1462 C CA . ALA A 1 189 ? 34.646 -10.342 -27.017 1.00 46.53 189 ALA A CA 1
ATOM 1463 C C . ALA A 1 189 ? 33.868 -10.613 -28.332 1.00 46.53 189 ALA A C 1
ATOM 1465 O O . ALA A 1 189 ? 34.495 -10.894 -29.347 1.00 46.53 189 ALA A O 1
ATOM 1466 N N . ASP A 1 190 ? 32.539 -10.471 -28.349 1.00 51.50 190 ASP A N 1
ATOM 1467 C CA . ASP A 1 190 ? 31.664 -10.812 -29.488 1.00 51.50 190 ASP A CA 1
ATOM 1468 C C . ASP A 1 190 ? 31.358 -9.648 -30.453 1.00 51.50 190 ASP A C 1
ATOM 1470 O O . ASP A 1 190 ? 30.675 -9.823 -31.463 1.00 51.50 190 ASP A O 1
ATOM 1474 N N . GLN A 1 191 ? 31.867 -8.438 -30.201 1.00 49.16 191 GLN A N 1
ATOM 1475 C CA . GLN A 1 191 ? 31.561 -7.277 -31.055 1.00 49.16 191 GLN A CA 1
ATOM 1476 C C . GLN A 1 191 ? 32.261 -7.314 -32.422 1.00 49.16 191 GLN A C 1
ATOM 1478 O O . GLN A 1 191 ? 31.737 -6.763 -33.390 1.00 49.16 191 GLN A O 1
ATOM 1483 N N . SER A 1 192 ? 33.412 -7.982 -32.538 1.00 52.66 192 SER A N 1
ATOM 1484 C CA . SER A 1 192 ? 34.160 -8.012 -33.803 1.00 52.66 192 SER A CA 1
ATOM 1485 C C . SER A 1 192 ? 33.447 -8.833 -34.881 1.00 52.66 192 SER A C 1
ATOM 1487 O O . SER A 1 192 ? 33.480 -8.455 -36.047 1.00 52.66 192 SER A O 1
ATOM 1489 N N . GLU A 1 193 ? 32.759 -9.918 -34.513 1.00 49.12 193 GLU A N 1
ATOM 1490 C CA . GLU A 1 193 ? 32.042 -10.772 -35.469 1.00 49.12 193 GLU A CA 1
ATOM 1491 C C . GLU A 1 193 ? 30.764 -10.101 -35.993 1.00 49.12 193 GLU A C 1
ATOM 1493 O O . GLU A 1 193 ? 30.457 -10.173 -37.185 1.00 49.12 193 GLU A O 1
ATOM 1498 N N . ILE A 1 194 ? 30.037 -9.394 -35.121 1.00 52.41 194 ILE A N 1
ATOM 1499 C CA . ILE A 1 194 ? 28.802 -8.686 -35.482 1.00 52.41 194 ILE A CA 1
ATOM 1500 C C . ILE A 1 194 ? 29.113 -7.517 -36.423 1.00 52.41 194 ILE A C 1
ATOM 1502 O O . ILE A 1 194 ? 28.444 -7.353 -37.445 1.00 52.41 194 ILE A O 1
ATOM 1506 N N . VAL A 1 195 ? 30.167 -6.749 -36.130 1.00 56.97 195 VAL A N 1
ATOM 1507 C CA . VAL A 1 195 ? 30.618 -5.639 -36.983 1.00 56.97 195 VAL A CA 1
ATOM 1508 C C . VAL A 1 195 ? 31.114 -6.151 -38.339 1.00 56.97 195 VAL A C 1
ATOM 1510 O O . VAL A 1 195 ? 30.771 -5.581 -39.372 1.00 56.97 195 VAL A O 1
ATOM 1513 N N . GLU A 1 196 ? 31.847 -7.264 -38.376 1.00 56.84 196 GLU A N 1
ATOM 1514 C CA . GLU A 1 196 ? 32.357 -7.833 -39.627 1.00 56.84 196 GLU A CA 1
ATOM 1515 C C . GLU A 1 196 ? 31.254 -8.519 -40.467 1.00 56.84 196 GLU A C 1
ATOM 1517 O O . GLU A 1 196 ? 31.296 -8.508 -41.699 1.00 56.84 196 GLU A O 1
ATOM 1522 N N . ARG A 1 197 ? 30.215 -9.088 -39.834 1.00 51.00 197 ARG A N 1
ATOM 1523 C CA . ARG A 1 197 ? 29.004 -9.572 -40.530 1.00 51.00 197 ARG A CA 1
ATOM 1524 C C . ARG A 1 197 ? 28.168 -8.425 -41.099 1.00 51.00 197 ARG A C 1
ATOM 1526 O O . ARG A 1 197 ? 27.683 -8.548 -42.220 1.00 51.00 197 ARG A O 1
ATOM 1533 N N . LEU A 1 198 ? 28.049 -7.310 -40.379 1.00 50.69 198 LEU A N 1
ATOM 1534 C CA . LEU A 1 198 ? 27.364 -6.107 -40.864 1.00 50.69 198 LEU A CA 1
ATOM 1535 C C . LEU A 1 198 ? 28.129 -5.425 -42.008 1.00 50.69 198 LEU A C 1
ATOM 1537 O O . LEU A 1 198 ? 27.508 -4.998 -42.978 1.00 50.69 198 LEU A O 1
ATOM 1541 N N . ALA A 1 199 ? 29.464 -5.394 -41.951 1.00 55.16 199 ALA A N 1
ATOM 1542 C CA . ALA A 1 199 ? 30.300 -4.884 -43.038 1.00 55.16 199 ALA A CA 1
ATOM 1543 C C . ALA A 1 199 ? 30.158 -5.713 -44.328 1.00 55.16 199 ALA A C 1
ATOM 1545 O O . ALA A 1 199 ? 30.105 -5.145 -45.415 1.00 55.16 199 ALA A O 1
ATOM 1546 N N . ARG A 1 200 ? 30.027 -7.045 -44.218 1.00 52.88 200 ARG A N 1
ATOM 1547 C CA . ARG A 1 200 ? 29.738 -7.927 -45.365 1.00 52.88 200 ARG A CA 1
ATOM 1548 C C . ARG A 1 200 ? 28.355 -7.677 -45.966 1.00 52.88 200 ARG A C 1
ATOM 1550 O O . ARG A 1 200 ? 28.256 -7.505 -47.175 1.00 52.88 200 ARG A O 1
ATOM 1557 N N . LEU A 1 201 ? 27.316 -7.584 -45.133 1.00 49.09 201 LEU A N 1
ATOM 1558 C CA . LEU A 1 201 ? 25.947 -7.303 -45.588 1.00 49.09 201 LEU A CA 1
ATOM 1559 C C . LEU A 1 201 ? 25.835 -5.947 -46.303 1.00 49.09 201 LEU A C 1
ATOM 1561 O O . LEU A 1 201 ? 25.130 -5.837 -47.299 1.00 49.09 201 LEU A O 1
ATOM 1565 N N . ALA A 1 202 ? 26.583 -4.938 -45.852 1.00 48.81 202 ALA A N 1
ATOM 1566 C CA . ALA A 1 202 ? 26.622 -3.624 -46.492 1.00 48.81 202 ALA A CA 1
ATOM 1567 C C . ALA A 1 202 ? 27.346 -3.611 -47.856 1.00 48.81 202 ALA A C 1
ATOM 1569 O O . ALA A 1 202 ? 27.118 -2.706 -48.655 1.00 48.81 202 ALA A O 1
ATOM 1570 N N . MET A 1 203 ? 28.216 -4.589 -48.136 1.00 48.38 203 MET A N 1
ATOM 1571 C CA . MET A 1 203 ? 28.906 -4.711 -49.428 1.00 48.38 203 MET A CA 1
ATOM 1572 C C . MET A 1 203 ? 28.144 -5.582 -50.437 1.00 48.38 203 MET A C 1
ATOM 1574 O O . MET A 1 203 ? 28.405 -5.478 -51.634 1.00 48.38 203 MET A O 1
ATOM 1578 N N . GLU A 1 204 ? 27.211 -6.423 -49.983 1.00 46.50 204 GLU A N 1
ATOM 1579 C CA . GLU A 1 204 ? 26.508 -7.388 -50.839 1.00 46.50 204 GLU A CA 1
ATOM 1580 C C . GLU A 1 204 ? 25.249 -6.808 -51.518 1.00 46.50 204 GLU A C 1
ATOM 1582 O O . GLU A 1 204 ? 24.861 -7.284 -52.583 1.00 46.50 204 GLU A O 1
ATOM 1587 N N . ASP A 1 205 ? 24.678 -5.709 -51.006 1.00 48.59 205 ASP A N 1
ATOM 1588 C CA . ASP A 1 205 ? 23.397 -5.152 -51.485 1.00 48.59 205 ASP A CA 1
ATOM 1589 C C . ASP A 1 205 ? 23.537 -3.944 -52.441 1.00 48.59 205 ASP A C 1
ATOM 1591 O O . ASP A 1 205 ? 22.840 -2.936 -52.349 1.00 48.59 205 ASP A O 1
ATOM 1595 N N . THR A 1 206 ? 24.472 -4.036 -53.396 1.00 43.62 206 THR A N 1
ATOM 1596 C CA . THR A 1 206 ? 24.573 -3.106 -54.547 1.00 43.62 206 THR A CA 1
ATOM 1597 C C . THR A 1 206 ? 24.366 -3.799 -55.895 1.00 43.62 206 THR A C 1
ATOM 1599 O O . THR A 1 206 ? 24.907 -3.377 -56.918 1.00 43.62 206 THR A O 1
ATOM 1602 N N . ARG A 1 207 ? 23.533 -4.847 -55.943 1.00 39.72 207 ARG A N 1
ATOM 1603 C CA . ARG A 1 207 ? 22.957 -5.303 -57.215 1.00 39.72 207 ARG A CA 1
ATOM 1604 C C . ARG A 1 207 ? 21.618 -4.617 -57.452 1.00 39.72 207 ARG A C 1
ATOM 1606 O O . ARG A 1 207 ? 20.585 -5.005 -56.927 1.00 39.72 207 ARG A O 1
ATOM 1613 N N . THR A 1 208 ? 21.693 -3.582 -58.279 1.00 41.88 208 THR A N 1
ATOM 1614 C CA . THR A 1 208 ? 20.594 -2.967 -59.023 1.00 41.88 208 THR A CA 1
ATOM 1615 C C . THR A 1 208 ? 19.623 -4.026 -59.559 1.00 41.88 208 THR A C 1
ATOM 1617 O O . THR A 1 208 ? 19.969 -4.757 -60.487 1.00 41.88 208 THR A O 1
ATOM 1620 N N . VAL A 1 209 ? 18.415 -4.102 -59.003 1.00 36.31 209 VAL A N 1
ATOM 1621 C CA . VAL A 1 209 ? 17.279 -4.717 -59.699 1.00 36.31 209 VAL A CA 1
ATOM 1622 C C . VAL A 1 209 ? 16.606 -3.592 -60.476 1.00 36.31 209 VAL A C 1
ATOM 1624 O O . VAL A 1 209 ? 16.024 -2.681 -59.885 1.00 36.31 209 VAL A O 1
ATOM 1627 N N . GLU A 1 210 ? 16.792 -3.602 -61.795 1.00 43.03 210 GLU A N 1
ATOM 1628 C CA . GLU A 1 210 ? 16.084 -2.704 -62.704 1.00 43.03 210 GLU A CA 1
ATOM 1629 C C . GLU A 1 210 ? 14.579 -3.007 -62.691 1.00 43.03 210 GLU A C 1
ATOM 1631 O O . GLU A 1 210 ? 14.140 -4.127 -62.442 1.00 43.03 210 GLU A O 1
ATOM 1636 N N . VAL A 1 211 ? 13.783 -1.967 -62.919 1.00 44.62 211 VAL A N 1
ATOM 1637 C CA . VAL A 1 211 ? 12.344 -1.885 -62.615 1.00 44.62 211 VAL A CA 1
ATOM 1638 C C . VAL A 1 211 ? 11.445 -2.675 -63.594 1.00 44.62 211 VAL A C 1
ATOM 1640 O O . VAL A 1 211 ? 10.227 -2.630 -63.461 1.00 44.62 211 VAL A O 1
ATOM 1643 N N . ASP A 1 212 ? 11.996 -3.476 -64.509 1.00 46.34 212 ASP A N 1
ATOM 1644 C CA . ASP A 1 212 ? 11.210 -4.176 -65.546 1.00 46.34 212 ASP A CA 1
ATOM 1645 C C . ASP A 1 212 ? 10.757 -5.613 -65.189 1.00 46.34 212 ASP A C 1
ATOM 1647 O O . ASP A 1 212 ? 9.978 -6.206 -65.931 1.00 46.34 212 ASP A O 1
ATOM 1651 N N . ASP A 1 213 ? 11.131 -6.165 -64.027 1.00 51.28 213 ASP A N 1
ATOM 1652 C CA . ASP A 1 213 ? 10.758 -7.545 -63.636 1.00 51.28 213 ASP A CA 1
ATOM 1653 C C . ASP A 1 213 ? 9.451 -7.671 -62.820 1.00 51.28 213 ASP A C 1
ATOM 1655 O O . ASP A 1 213 ? 9.039 -8.777 -62.450 1.00 51.28 213 ASP A O 1
ATOM 1659 N N . TYR A 1 214 ? 8.730 -6.572 -62.564 1.00 48.12 214 TYR A N 1
ATOM 1660 C CA . TYR A 1 214 ? 7.477 -6.636 -61.796 1.00 48.12 214 TYR A CA 1
ATOM 1661 C C . TYR A 1 214 ? 6.325 -7.326 -62.549 1.00 48.12 214 TYR A C 1
ATOM 1663 O O . TYR A 1 214 ? 5.460 -7.910 -61.897 1.00 48.12 214 TYR A O 1
ATOM 1671 N N . GLU A 1 215 ? 6.313 -7.343 -63.888 1.00 47.97 215 GLU A N 1
ATOM 1672 C CA . GLU A 1 215 ? 5.293 -8.105 -64.633 1.00 47.97 215 GLU A CA 1
ATOM 1673 C C . GLU A 1 215 ? 5.593 -9.613 -64.685 1.00 47.97 215 GLU A C 1
ATOM 1675 O O . GLU A 1 215 ? 4.656 -10.415 -64.662 1.00 47.97 215 GLU A O 1
ATOM 1680 N N . SER A 1 216 ? 6.868 -10.027 -64.657 1.00 49.69 216 SER A N 1
ATOM 1681 C CA . SER A 1 216 ? 7.229 -11.455 -64.660 1.00 49.69 216 SER A CA 1
ATOM 1682 C C . SER A 1 216 ? 6.919 -12.126 -63.318 1.00 49.69 216 SER A C 1
ATOM 1684 O O . SER A 1 216 ? 6.408 -13.243 -63.289 1.00 49.69 216 SER A O 1
ATOM 1686 N N . ILE A 1 217 ? 7.144 -11.429 -62.197 1.00 51.94 217 ILE A N 1
ATOM 1687 C CA . ILE A 1 217 ? 6.875 -11.977 -60.856 1.00 51.94 217 ILE A CA 1
ATOM 1688 C C . ILE A 1 217 ? 5.363 -12.060 -60.579 1.00 51.94 217 ILE A C 1
ATOM 1690 O O . ILE A 1 217 ? 4.904 -12.989 -59.916 1.00 51.94 217 ILE A O 1
ATOM 1694 N N . VAL A 1 218 ? 4.556 -11.142 -61.124 1.00 52.25 218 VAL A N 1
ATOM 1695 C CA . VAL A 1 218 ? 3.088 -11.218 -61.002 1.00 52.25 218 VAL A CA 1
ATOM 1696 C C . VAL A 1 218 ? 2.511 -12.366 -61.843 1.00 52.25 218 VAL A C 1
ATOM 1698 O O . VAL A 1 218 ? 1.576 -13.034 -61.391 1.00 52.25 218 VAL A O 1
ATOM 1701 N N . ALA A 1 219 ? 3.087 -12.657 -63.015 1.00 53.91 219 ALA A N 1
ATOM 1702 C CA . ALA A 1 219 ? 2.677 -13.793 -63.842 1.00 53.91 219 ALA A CA 1
ATOM 1703 C C . ALA A 1 219 ? 2.960 -15.151 -63.164 1.00 53.91 219 ALA A C 1
ATOM 1705 O O . ALA A 1 219 ? 2.102 -16.038 -63.187 1.00 53.91 219 ALA A O 1
ATOM 1706 N N . ASP A 1 220 ? 4.101 -15.296 -62.484 1.00 52.41 220 ASP A N 1
ATOM 1707 C CA . ASP A 1 220 ? 4.475 -16.544 -61.798 1.00 52.41 220 ASP A CA 1
ATOM 1708 C C . ASP A 1 220 ? 3.627 -16.824 -60.539 1.00 52.41 220 ASP A C 1
ATOM 1710 O O . ASP A 1 220 ? 3.339 -17.982 -60.203 1.00 52.41 220 ASP A O 1
ATOM 1714 N N . VAL A 1 221 ? 3.141 -15.773 -59.866 1.00 53.44 221 VAL A N 1
ATOM 1715 C CA . VAL A 1 221 ? 2.240 -15.907 -58.706 1.00 53.44 221 VAL A CA 1
ATOM 1716 C C . VAL A 1 221 ? 0.832 -16.350 -59.130 1.00 53.44 221 VAL A C 1
ATOM 1718 O O . VAL A 1 221 ? 0.229 -17.181 -58.450 1.00 53.44 221 VAL A O 1
ATOM 1721 N N . GLN A 1 222 ? 0.320 -15.900 -60.283 1.00 49.09 222 GLN A N 1
ATOM 1722 C CA . GLN A 1 222 ? -1.006 -16.321 -60.769 1.00 49.09 222 GLN A CA 1
ATOM 1723 C C . GLN A 1 222 ? -1.044 -17.762 -61.308 1.00 49.09 222 GLN A C 1
ATOM 1725 O O . GLN A 1 222 ? -2.089 -18.412 -61.237 1.00 49.09 222 GLN A O 1
ATOM 1730 N N . VAL A 1 223 ? 0.075 -18.304 -61.801 1.00 52.41 223 VAL A N 1
ATOM 1731 C CA . VAL A 1 223 ? 0.155 -19.718 -62.223 1.00 52.41 223 VAL A CA 1
ATOM 1732 C C . VAL A 1 223 ? 0.177 -20.663 -61.011 1.00 52.41 223 VAL A C 1
ATOM 1734 O O . VAL A 1 223 ? -0.425 -21.739 -61.052 1.00 52.41 223 VAL A O 1
ATOM 1737 N N . SER A 1 224 ? 0.770 -20.228 -59.897 1.00 50.00 224 SER A N 1
ATOM 1738 C CA . SER A 1 224 ? 0.918 -21.041 -58.682 1.00 50.00 224 SER A CA 1
ATOM 1739 C C . SER A 1 224 ? -0.388 -21.200 -57.880 1.00 50.00 224 SER A C 1
ATOM 1741 O O . SER A 1 224 ? -0.609 -22.251 -57.277 1.00 50.00 224 SER A O 1
ATOM 1743 N N . GLU A 1 225 ? -1.314 -20.233 -57.933 1.00 48.31 225 GLU A N 1
ATOM 1744 C CA . GLU A 1 225 ? -2.651 -20.381 -57.320 1.00 48.31 225 GLU A CA 1
ATOM 1745 C C . GLU A 1 225 ? -3.611 -21.265 -58.145 1.00 48.31 225 GLU A C 1
ATOM 1747 O O . GLU A 1 225 ? -4.560 -21.833 -57.603 1.00 48.31 225 GLU A O 1
ATOM 1752 N N . GLY A 1 226 ? -3.346 -21.468 -59.442 1.00 50.94 226 GLY A N 1
ATOM 1753 C CA . GLY A 1 226 ? -4.126 -22.370 -60.299 1.00 50.94 226 GLY A CA 1
ATOM 1754 C C . GLY A 1 226 ? -3.771 -23.859 -60.161 1.00 50.94 226 GLY A C 1
ATOM 1755 O O . GLY A 1 226 ? -4.571 -24.718 -60.545 1.00 50.94 226 GLY A O 1
ATOM 1756 N N . GLN A 1 227 ? -2.595 -24.187 -59.613 1.00 50.66 227 GLN A N 1
ATOM 1757 C CA . GLN A 1 227 ? -2.118 -25.572 -59.471 1.00 50.66 227 GLN A CA 1
ATOM 1758 C C . GLN A 1 227 ? -2.365 -26.178 -58.083 1.00 50.66 227 GLN A C 1
ATOM 1760 O O . GLN A 1 227 ? -2.632 -27.377 -58.004 1.00 50.66 227 GLN A O 1
ATOM 1765 N N . LEU A 1 228 ? -2.456 -25.373 -57.017 1.00 48.84 228 LEU A N 1
ATOM 1766 C CA . LEU A 1 228 ? -2.854 -25.877 -55.691 1.00 48.84 228 LEU A CA 1
ATOM 1767 C C . LEU A 1 228 ? -4.338 -26.284 -55.592 1.00 48.84 228 LEU A C 1
ATOM 1769 O O . LEU A 1 228 ? -4.702 -27.057 -54.712 1.00 48.84 228 LEU A O 1
ATOM 1773 N N . GLY A 1 229 ? -5.194 -25.848 -56.522 1.00 49.94 229 GLY A N 1
ATOM 1774 C CA . GLY A 1 229 ? -6.591 -26.296 -56.598 1.00 49.94 229 GLY A CA 1
ATOM 1775 C C . GLY A 1 229 ? -6.806 -27.652 -57.287 1.00 49.94 229 GLY A C 1
ATOM 1776 O O . GLY A 1 229 ? -7.934 -28.148 -57.300 1.00 49.94 229 GLY A O 1
ATOM 1777 N N . ARG A 1 230 ? -5.769 -28.257 -57.891 1.00 50.53 230 ARG A N 1
ATOM 1778 C CA . ARG A 1 230 ? -5.907 -29.498 -58.684 1.00 50.53 230 ARG A CA 1
ATOM 1779 C C . ARG A 1 230 ? -5.254 -30.731 -58.060 1.00 50.53 230 ARG A C 1
ATOM 1781 O O . ARG A 1 230 ? -5.646 -31.838 -58.423 1.00 50.53 230 ARG A O 1
ATOM 1788 N N . GLU A 1 231 ? -4.340 -30.570 -57.105 1.00 49.34 231 GLU A N 1
ATOM 1789 C CA . GLU A 1 231 ? -3.727 -31.703 -56.388 1.00 49.34 231 GLU A CA 1
ATOM 1790 C C . GLU A 1 231 ? -4.547 -32.193 -55.180 1.00 49.34 231 GLU A C 1
ATOM 1792 O O . GLU A 1 231 ? -4.459 -33.368 -54.832 1.00 49.34 231 GLU A O 1
ATOM 1797 N N . ASP A 1 232 ? -5.453 -31.379 -54.626 1.00 47.44 232 ASP A N 1
ATOM 1798 C CA . ASP A 1 232 ? -6.314 -31.796 -53.501 1.00 47.44 232 ASP A CA 1
ATOM 1799 C C . ASP A 1 232 ? -7.547 -32.631 -53.924 1.00 47.44 232 ASP A C 1
ATOM 1801 O O . ASP A 1 232 ? -8.229 -33.231 -53.091 1.00 47.44 232 ASP A O 1
ATOM 1805 N N . ALA A 1 233 ? -7.826 -32.731 -55.231 1.00 52.25 233 ALA A N 1
ATOM 1806 C CA . ALA A 1 233 ? -8.901 -33.572 -55.775 1.00 52.25 233 ALA A CA 1
ATOM 1807 C C . ALA A 1 233 ? -8.432 -34.975 -56.217 1.00 52.25 233 ALA A C 1
ATOM 1809 O O . ALA A 1 233 ? -9.267 -35.854 -56.421 1.00 52.25 233 ALA A O 1
ATOM 1810 N N . ALA A 1 234 ? -7.120 -35.213 -56.346 1.00 53.75 234 ALA A N 1
ATOM 1811 C CA . ALA A 1 234 ? -6.570 -36.500 -56.793 1.00 53.75 234 ALA A CA 1
ATOM 1812 C C . ALA A 1 234 ? -6.150 -37.434 -55.639 1.00 53.75 234 ALA A C 1
ATOM 1814 O O . ALA A 1 234 ? -5.918 -38.616 -55.868 1.00 53.75 234 ALA A O 1
ATOM 1815 N N . ALA A 1 235 ? -6.101 -36.940 -54.396 1.00 54.12 235 ALA A N 1
ATOM 1816 C CA . ALA A 1 235 ? -5.755 -37.738 -53.213 1.00 54.12 235 ALA A CA 1
ATOM 1817 C C . ALA A 1 235 ? -6.975 -38.336 -52.470 1.00 54.12 235 ALA A C 1
ATOM 1819 O O . ALA A 1 235 ? -6.822 -38.915 -51.394 1.00 54.12 235 ALA A O 1
ATOM 1820 N N . ARG A 1 236 ? -8.195 -38.208 -53.021 1.00 53.31 236 ARG A N 1
ATOM 1821 C CA . ARG A 1 236 ? -9.431 -38.830 -52.493 1.00 53.31 236 ARG A CA 1
ATOM 1822 C C . ARG A 1 236 ? -10.256 -39.556 -53.569 1.00 53.31 236 ARG A C 1
ATOM 1824 O O . ARG A 1 236 ? -11.485 -39.472 -53.554 1.00 53.31 236 ARG A O 1
ATOM 1831 N N . GLY A 1 237 ? -9.583 -40.237 -54.497 1.00 45.50 237 GLY A N 1
ATOM 1832 C CA . GLY A 1 237 ? -10.181 -41.181 -55.450 1.00 45.50 237 GLY A CA 1
ATOM 1833 C C . GLY A 1 237 ? -9.655 -42.585 -55.218 1.00 45.50 237 GLY A C 1
ATOM 1834 O O . GLY A 1 237 ? -8.418 -42.735 -55.297 1.00 45.50 237 GLY A O 1
#

Secondary structure (DSSP, 8-state):
---HHHHHHHHHHHHHHHHHHHHHHHHHHHT-TT--HHHHHHHHHHHHHHHHHHHHTT--HHHHHTS-HHHHHHHHHHHHHHHHHHHHHHHHHHTT--S-----HHHHHHHHHHH--HHHHHHHHHHHHHHHHHHHHHHHHHHHHHHHHHHHHHHHHHHHHHHHHTSS---HHHHHHHHHHT-SS---TTHHHHHHHHHHHHHH------GGGHHHHHHHHHHHHHHHHHHTTTTT-

Foldseek 3Di:
DDDLLVLLVLLLVLLVLLLVLLVLLLVLLVLQPPDDPLSVLLNVLSVLLNVLSVLSNPDDSVLLSLDDPVLSVVSSVLSVVSSVLSNVLSVLLVVQVPDDDDSPNVSSVVSVCVSDPSVRSVVSSVVSNVSSVVSVVSSVVSVVSSVVVVVVVVVVVVVVVVVVVPPDDPPPVVVVVVVVVPPDDDDDPPPVVVVVVVVVVVVPPPDDDDPPCPVVVVVVVVVVVVVVVPPVVVVPD

Radius of gyration: 31.73 Å; chains: 1; bounding box: 61×55×90 Å

InterPro domains:
  IPR031348 Azaphilone pigments biosynthesis cluster protein L, N-terminal [PF17111] (2-142)

pLDDT: mean 74.21, std 19.18, range [36.31, 97.19]

Sequence (237 aa):
MAEPIGLGASVLAFVTLTLKSAKTIHDVLSAVKEAPDSVRRLTSEVIFMQSILRRLSNFTNLQIQTIPVSDAEALENVLKVCFDDISHISERLQDFVVFPKTNNCQRALKWVRAAYNETDMVRLTNMLRGHAYKLQLYLTIMQNETAAAESASRMAEAAVQAMRGDQHTASLTQIIGLLTDMHPLTTCADQSEIVERLARLAMEDTRTVEVDDYESIVADVQVSEGQLGREDAAARG

Organism: Verticillium alfalfae (strain VaMs.102 / ATCC MYA-4576 / FGSC 10136) (NCBI:txid526221)